Protein AF-A0A956TG14-F1 (afdb_monomer)

pLDDT: mean 71.61, std 15.37, range [24.66, 95.69]

Nearest PDB structures (foldseek):
  6jph-assembly1_A  TM=5.031E-01  e=7.610E+00  Defluviitalea phaphyphila
  6jpn-assembly1_A  TM=5.021E-01  e=7.610E+00  Defluviitalea phaphyphila
  3zh7-assembly1_A  TM=3.075E-01  e=4.366E+00  Haemophilus influenzae

Secondary structure (DSSP, 8-state):
-----HHHHHHHHHHHHHHHHHHHHHHHHHHHHHHHHHHHHHHHHHHHHHHHHHHHHHHHHHHTT-S-GGG-SEEEEEEPP-SSTT---EEEEEEEE-TT---TT-SSPPPTTEEEEEEEEEETTS--EEEEEEEE----S-SEEEEESS-EEE-SS-EE----GGG-S--SS----SPPEEEEE---STTSEEE-TT-EESB-TTS-B--EEEE-TT--GGGEEE-TT---SEEEEPPPPP-PPP---TT---S-PPPB-SPSSSTTB-TTSEEPSEEEEEEE--SSEEEE-TT-EEEEEEEEE-STT-EEEEPTT--S-EEEEEEEEEEE-TT-EE-TTS-GGGEEEE-

Radius of gyration: 28.54 Å; Cα contacts (8 Å, |Δi|>4): 699; chains: 1; bounding box: 82×55×89 Å

Foldseek 3Di:
DDPPPPVVVVVVVVVVVVVVVVVVVVCVVVVVVVVVVVVQLVQQVQQQVQQVVQQVVVVVCVLVVVDDQVCFQVWDWDQDDDPDPVCRQKIKIKGKHAAQGADPPGPGGHHHQKMKIWMWMGGPPYDIFIDIDIDRDDPPLAVQEAEDAQADAADDQAEGAQDDCVVDPDDLDDPHPPHFHEYEYAHLDQCSYEHELNYAGHDDPDDAGEYEYEYAPNRDPSNYDDDPNHHYDYYDYDPDDDDDPDDDGPDPPPPQFAEAEDADDDPQADPVREGDADEHEHYAFAQDEHEHEFQGEHEYQEEEQAHPNAAYEYDEQHPHAYEYEYNHYYHHHVRRYDDNNPDPRRYHYHD

Sequence (351 aa):
MRKPTRGIAIIVVLMVLALLALVAAGMATMGSDNLRVVYADQKSAISLYAADAGARATIVDVVKGTVTTTTVPYVTNQAMPTVDASSVEATYSVDVYGPGATPPNWTNALPTDTFYVLSTGRSKDGPDRHAGVVIKLSSSNYPNAVFAANRLIMAANCKTDTWDSSVGPYATSRVVGAGQAHVGVNSTNPASVVIDITSQLDPLSASVATGNVLVPPGAPPTAVIGTPLVSYSSLQYMPQPQPLPPVDMEGNNTAAAPAVNSAPPGPQFDASGYLLPGVYGDVTVNGWDLKLRQGQTYFFETLDVSAAGSTVSLEPSASTSTKVKIRNGINLAQDAVVNTSGNPGLLQVQV

Mean predicted aligned error: 18.23 Å

Structure (mmCIF, N/CA/C/O backbone):
data_AF-A0A956TG14-F1
#
_entry.id   AF-A0A956TG14-F1
#
loop_
_atom_site.group_PDB
_atom_site.id
_atom_site.type_symbol
_atom_site.label_atom_id
_atom_site.label_alt_id
_atom_site.label_comp_id
_atom_site.label_asym_id
_atom_site.label_entity_id
_atom_site.label_seq_id
_atom_site.pdbx_PDB_ins_code
_atom_site.Cartn_x
_atom_site.Cartn_y
_atom_site.Cartn_z
_atom_site.occupancy
_atom_site.B_iso_or_equiv
_atom_site.auth_seq_id
_atom_site.auth_comp_id
_atom_site.auth_asym_id
_atom_site.auth_atom_id
_atom_site.pdbx_PDB_model_num
ATOM 1 N N . MET A 1 1 ? 58.027 -31.874 -53.466 1.00 52.34 1 MET A N 1
ATOM 2 C CA . MET A 1 1 ? 57.058 -31.734 -52.354 1.00 52.34 1 MET A CA 1
ATOM 3 C C . MET A 1 1 ? 56.530 -30.303 -52.310 1.00 52.34 1 MET A C 1
ATOM 5 O O . MET A 1 1 ? 57.166 -29.436 -51.724 1.00 52.34 1 MET A O 1
ATOM 9 N N . ARG A 1 2 ? 55.405 -30.015 -52.976 1.00 50.97 2 ARG A N 1
ATOM 10 C CA . ARG A 1 2 ? 54.720 -28.721 -52.816 1.00 50.97 2 ARG A CA 1
ATOM 11 C C . ARG A 1 2 ? 54.018 -28.747 -51.457 1.00 50.97 2 ARG A C 1
ATOM 13 O O . ARG A 1 2 ? 53.234 -29.658 -51.240 1.00 50.97 2 ARG A O 1
ATOM 20 N N . LYS A 1 3 ? 54.321 -27.810 -50.551 1.00 63.69 3 LYS A N 1
ATOM 21 C CA . LYS A 1 3 ? 53.566 -27.586 -49.301 1.00 63.69 3 LYS A CA 1
ATOM 22 C C . LYS A 1 3 ? 52.411 -26.616 -49.606 1.00 63.69 3 LYS A C 1
ATOM 24 O O . LYS A 1 3 ? 52.675 -25.417 -49.655 1.00 63.69 3 LYS A O 1
ATOM 29 N N . PRO A 1 4 ? 51.158 -27.069 -49.811 1.00 55.97 4 PRO A N 1
ATOM 30 C CA . PRO A 1 4 ? 50.032 -26.208 -50.159 1.00 55.97 4 PRO A CA 1
ATOM 31 C C . PRO A 1 4 ? 49.128 -25.927 -48.942 1.00 55.97 4 PRO A C 1
ATOM 33 O O . PRO A 1 4 ? 47.942 -25.672 -49.090 1.00 55.97 4 PRO A O 1
ATOM 36 N N . THR A 1 5 ? 49.653 -25.981 -47.715 1.00 65.31 5 THR A N 1
ATOM 37 C CA . THR A 1 5 ? 48.837 -25.918 -46.486 1.00 65.31 5 THR A CA 1
ATOM 38 C C . THR A 1 5 ? 48.635 -24.512 -45.911 1.00 65.31 5 THR A C 1
ATOM 40 O O . THR A 1 5 ? 47.782 -24.331 -45.049 1.00 65.31 5 THR A O 1
ATOM 43 N N . ARG A 1 6 ? 49.363 -23.488 -46.384 1.00 70.88 6 ARG A N 1
ATOM 44 C CA . ARG A 1 6 ? 49.281 -22.128 -45.807 1.00 70.88 6 ARG A CA 1
ATOM 45 C C . ARG A 1 6 ? 48.035 -21.338 -46.227 1.00 70.88 6 ARG A C 1
ATOM 47 O O . ARG A 1 6 ? 47.510 -20.590 -45.415 1.00 70.88 6 ARG A O 1
ATOM 54 N N . GLY A 1 7 ? 47.539 -21.524 -47.454 1.00 77.50 7 GLY A N 1
ATOM 55 C CA . GLY A 1 7 ? 46.346 -20.811 -47.938 1.00 77.50 7 GLY A CA 1
ATOM 56 C C . GLY A 1 7 ? 45.061 -21.251 -47.232 1.00 77.50 7 GLY A C 1
ATOM 57 O O . GLY A 1 7 ? 44.255 -20.418 -46.833 1.00 77.50 7 GLY A O 1
ATOM 58 N N . ILE A 1 8 ? 44.919 -22.559 -46.994 1.00 82.88 8 ILE A N 1
ATOM 59 C CA . ILE A 1 8 ? 43.757 -23.133 -46.299 1.00 82.88 8 ILE A CA 1
ATOM 60 C C . ILE A 1 8 ? 43.705 -22.650 -44.843 1.00 82.88 8 ILE A C 1
ATOM 62 O O . ILE A 1 8 ? 42.639 -22.283 -44.362 1.00 82.88 8 ILE A O 1
ATOM 66 N N . ALA A 1 9 ? 44.852 -22.567 -44.160 1.00 82.62 9 ALA A N 1
ATOM 67 C CA . ALA A 1 9 ? 44.910 -22.097 -42.776 1.00 82.62 9 ALA A CA 1
ATOM 68 C C . ALA A 1 9 ? 44.413 -20.647 -42.616 1.00 82.62 9 ALA A C 1
ATOM 70 O O . ALA A 1 9 ? 43.678 -20.358 -41.677 1.00 82.62 9 ALA A O 1
ATOM 71 N N . ILE A 1 10 ? 44.757 -19.748 -43.546 1.00 88.00 10 ILE A N 1
ATOM 72 C CA . ILE A 1 10 ? 44.302 -18.347 -43.503 1.00 88.00 10 ILE A CA 1
ATOM 73 C C . ILE A 1 10 ? 42.785 -18.259 -43.703 1.00 88.00 10 ILE A C 1
ATOM 75 O O . ILE A 1 10 ? 42.116 -17.535 -42.971 1.00 88.00 10 ILE A O 1
ATOM 79 N N . ILE A 1 11 ? 42.232 -19.025 -44.649 1.00 88.06 11 ILE A N 1
ATOM 80 C CA . ILE A 1 11 ? 40.784 -19.053 -44.903 1.00 88.06 11 ILE A CA 1
ATOM 81 C C . ILE A 1 11 ? 40.033 -19.565 -43.670 1.00 88.06 11 ILE A C 1
ATOM 83 O O . ILE A 1 11 ? 39.045 -18.958 -43.265 1.00 88.06 11 ILE A O 1
ATOM 87 N N . VAL A 1 12 ? 40.524 -20.633 -43.033 1.00 90.94 12 VAL A N 1
ATOM 88 C CA . VAL A 1 12 ? 39.914 -21.180 -41.811 1.00 90.94 12 VAL A CA 1
ATOM 89 C C . VAL A 1 12 ? 39.954 -20.159 -40.672 1.00 90.94 12 VAL A C 1
ATOM 91 O O . VAL A 1 12 ? 38.940 -19.955 -40.013 1.00 90.94 12 VAL A O 1
ATOM 94 N N . VAL A 1 13 ? 41.076 -19.462 -40.467 1.00 93.75 13 VAL A N 1
ATOM 95 C CA . VAL A 1 13 ? 41.183 -18.424 -39.426 1.00 93.75 13 VAL A CA 1
ATOM 96 C C . VAL A 1 13 ? 40.221 -17.264 -39.689 1.00 93.75 13 VAL A C 1
ATOM 98 O O . VAL A 1 13 ? 39.532 -16.830 -38.769 1.00 93.75 13 VAL A O 1
ATOM 101 N N . LEU A 1 14 ? 40.120 -16.786 -40.931 1.00 94.56 14 LEU A N 1
ATOM 102 C CA . LEU A 1 14 ? 39.182 -15.716 -41.285 1.00 94.56 14 LEU A CA 1
ATOM 103 C C . LEU A 1 14 ? 37.723 -16.150 -41.119 1.00 94.56 14 LEU A C 1
ATOM 105 O O . LEU A 1 14 ? 36.907 -15.367 -40.641 1.00 94.56 14 LEU A O 1
ATOM 109 N N . MET A 1 15 ? 37.399 -17.400 -41.454 1.00 95.69 15 MET A N 1
ATOM 110 C CA . MET A 1 15 ? 36.057 -17.945 -41.263 1.00 95.69 15 MET A CA 1
ATOM 111 C C . MET A 1 15 ? 35.702 -18.057 -39.774 1.00 95.69 15 MET A C 1
ATOM 113 O O . MET A 1 15 ? 34.598 -17.685 -39.382 1.00 95.69 15 MET A O 1
ATOM 117 N N . VAL A 1 16 ? 36.644 -18.490 -38.930 1.00 95.50 16 VAL A N 1
ATOM 118 C CA . VAL A 1 16 ? 36.462 -18.526 -37.469 1.00 95.50 16 VAL A CA 1
ATOM 119 C C . VAL A 1 16 ? 36.301 -17.114 -36.897 1.00 95.50 16 VAL A C 1
ATOM 121 O O . VAL A 1 16 ? 35.420 -16.896 -36.070 1.00 95.50 16 VAL A O 1
ATOM 124 N N . LEU A 1 17 ? 37.087 -16.137 -37.360 1.00 94.44 17 LEU A N 1
ATOM 125 C CA . LEU A 1 17 ? 36.955 -14.738 -36.932 1.00 94.44 17 LEU A CA 1
ATOM 126 C C . LEU A 1 17 ? 35.610 -14.127 -37.345 1.00 94.44 17 LEU A C 1
ATOM 128 O O . LEU A 1 17 ? 34.984 -13.444 -36.538 1.00 94.44 17 LEU A O 1
ATOM 132 N N . ALA A 1 18 ? 35.138 -14.399 -38.563 1.00 95.06 18 ALA A N 1
ATOM 133 C CA . ALA A 1 18 ? 33.826 -13.947 -39.022 1.00 95.06 18 ALA A CA 1
ATOM 134 C C . ALA A 1 18 ? 32.689 -14.572 -38.196 1.00 95.06 18 ALA A C 1
ATOM 136 O O . ALA A 1 18 ? 31.748 -13.874 -37.818 1.00 95.06 18 ALA A O 1
ATOM 137 N N . LEU A 1 19 ? 32.799 -15.862 -37.859 1.00 94.88 19 LEU A N 1
ATOM 138 C CA . LEU A 1 19 ? 31.837 -16.544 -36.993 1.00 94.88 19 LEU A CA 1
ATOM 139 C C . LEU A 1 19 ? 31.830 -15.943 -35.578 1.00 94.88 19 LEU A C 1
ATOM 141 O O . LEU A 1 19 ? 30.763 -15.672 -35.035 1.00 94.88 19 LEU A O 1
ATOM 145 N N . LEU A 1 20 ? 33.005 -15.676 -34.999 1.00 93.69 20 LEU A N 1
ATOM 146 C CA . LEU A 1 20 ? 33.125 -15.027 -33.690 1.00 93.69 20 LEU A CA 1
ATOM 147 C C . LEU A 1 20 ? 32.527 -13.615 -33.692 1.00 93.69 20 LEU A C 1
ATOM 149 O O . LEU A 1 20 ? 31.822 -13.257 -32.751 1.00 93.69 20 LEU A O 1
ATOM 153 N N . ALA A 1 21 ? 32.755 -12.833 -34.750 1.00 93.12 21 ALA A N 1
ATOM 154 C CA . ALA A 1 21 ? 32.162 -11.506 -34.895 1.00 93.12 21 ALA A CA 1
ATOM 155 C C . ALA A 1 21 ? 30.627 -11.568 -34.981 1.00 93.12 21 ALA A C 1
ATOM 157 O O . ALA A 1 21 ? 29.947 -10.764 -34.344 1.00 93.12 21 ALA A O 1
ATOM 158 N N . LEU A 1 22 ? 30.078 -12.546 -35.710 1.00 93.25 22 LEU A N 1
ATOM 159 C CA . LEU A 1 22 ? 28.632 -12.758 -35.804 1.00 93.25 22 LEU A CA 1
ATOM 160 C C . LEU A 1 22 ? 28.024 -13.141 -34.446 1.00 93.25 22 LEU A C 1
ATOM 162 O O . LEU A 1 22 ? 26.995 -12.591 -34.061 1.00 93.25 22 LEU A O 1
ATOM 166 N N . VAL A 1 23 ? 28.674 -14.041 -33.700 1.00 92.00 23 VAL A N 1
ATOM 167 C CA . VAL A 1 23 ? 28.232 -14.432 -32.351 1.00 92.00 23 VAL A CA 1
ATOM 168 C C . VAL A 1 23 ? 28.291 -13.241 -31.392 1.00 92.00 23 VAL A C 1
ATOM 170 O O . VAL A 1 23 ? 27.326 -13.001 -30.671 1.00 92.00 23 VAL A O 1
ATOM 173 N N . ALA A 1 24 ? 29.364 -12.445 -31.422 1.00 89.62 24 ALA A N 1
ATOM 174 C CA . ALA A 1 24 ? 29.488 -11.247 -30.592 1.00 89.62 24 ALA A CA 1
ATOM 175 C C . ALA A 1 24 ? 28.403 -10.201 -30.911 1.00 89.62 24 ALA A C 1
ATOM 177 O O . ALA A 1 24 ? 27.812 -9.635 -29.992 1.00 89.62 24 ALA A O 1
ATOM 178 N N . ALA A 1 25 ? 28.089 -9.983 -32.193 1.00 88.75 25 ALA A N 1
ATOM 179 C CA . ALA A 1 25 ? 27.002 -9.095 -32.609 1.00 88.75 25 ALA A CA 1
ATOM 180 C C . ALA A 1 25 ? 25.621 -9.620 -32.169 1.00 88.75 25 ALA A C 1
ATOM 182 O O . ALA A 1 25 ? 24.789 -8.850 -31.683 1.00 88.75 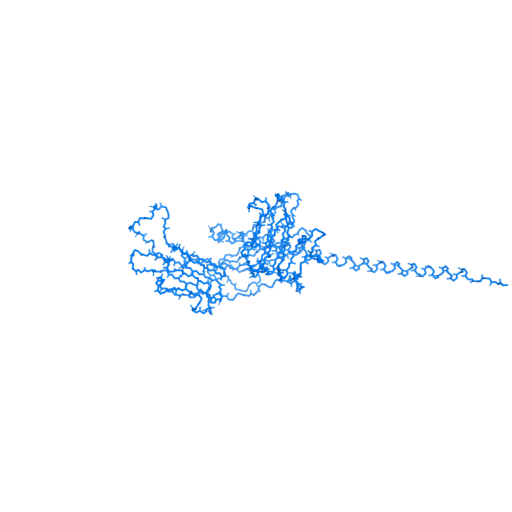25 ALA A O 1
ATOM 183 N N . GLY A 1 26 ? 25.391 -10.933 -32.272 1.00 85.50 26 GLY A N 1
ATOM 184 C CA . GLY A 1 26 ? 24.178 -11.582 -31.766 1.00 85.50 26 GLY A CA 1
ATOM 185 C C . GLY A 1 26 ? 24.018 -11.423 -30.251 1.00 85.50 26 GLY A C 1
ATOM 186 O O . GLY A 1 26 ? 22.957 -11.040 -29.773 1.00 85.50 26 GLY A O 1
ATOM 187 N N . MET A 1 27 ? 25.090 -11.620 -29.481 1.00 86.69 27 MET A N 1
ATOM 188 C CA . MET A 1 27 ? 25.060 -11.432 -28.026 1.00 86.69 27 MET A CA 1
ATOM 189 C C . MET A 1 27 ? 24.860 -9.966 -27.625 1.00 86.69 27 MET A C 1
ATOM 191 O O . MET A 1 27 ? 24.142 -9.694 -26.665 1.00 86.69 27 MET A O 1
ATOM 195 N N . ALA A 1 28 ? 25.453 -9.017 -28.356 1.00 83.31 28 ALA A N 1
ATOM 196 C CA . ALA A 1 28 ? 25.286 -7.591 -28.086 1.00 83.31 28 ALA A CA 1
ATOM 197 C C . ALA A 1 28 ? 23.840 -7.124 -28.316 1.00 83.31 28 ALA A C 1
ATOM 199 O O . ALA A 1 28 ? 23.294 -6.406 -27.483 1.00 83.31 28 ALA A O 1
ATOM 200 N N . THR A 1 29 ? 23.209 -7.574 -29.405 1.00 83.25 29 THR A N 1
ATOM 201 C CA . THR A 1 29 ? 21.811 -7.234 -29.734 1.00 83.25 29 THR A CA 1
ATOM 202 C C . THR A 1 29 ? 20.817 -7.860 -28.753 1.00 83.25 29 THR A C 1
ATOM 204 O O . THR A 1 29 ? 19.957 -7.162 -28.219 1.00 83.25 29 THR A O 1
ATOM 207 N N . MET A 1 30 ? 20.990 -9.140 -28.408 1.00 80.50 30 MET A N 1
ATOM 208 C CA . MET A 1 30 ? 20.166 -9.789 -27.377 1.00 80.50 30 MET A CA 1
ATOM 209 C C . MET A 1 30 ? 20.368 -9.153 -25.992 1.00 80.50 30 MET A C 1
ATOM 211 O O . MET A 1 30 ? 19.420 -9.017 -25.220 1.00 80.50 30 MET A O 1
ATOM 215 N N . GLY A 1 31 ? 21.596 -8.729 -25.674 1.00 82.88 31 GLY A N 1
ATOM 216 C CA . GLY A 1 31 ? 21.904 -8.012 -24.438 1.00 82.88 31 GLY A CA 1
ATOM 217 C C . GLY A 1 31 ? 21.229 -6.640 -24.362 1.00 82.88 31 GLY A C 1
ATOM 218 O O . GLY A 1 31 ? 20.673 -6.297 -23.317 1.00 82.88 31 GLY A O 1
ATOM 219 N N . SER A 1 32 ? 21.224 -5.869 -25.455 1.00 82.44 32 SER A N 1
ATOM 220 C CA . SER A 1 32 ? 20.586 -4.548 -25.477 1.00 82.44 32 SER A CA 1
ATOM 221 C C . SER A 1 32 ? 19.068 -4.614 -25.337 1.00 82.44 32 SER A C 1
ATOM 223 O O . SER A 1 32 ? 18.493 -3.780 -24.637 1.00 82.44 32 SER A O 1
ATOM 225 N N . ASP A 1 33 ? 18.423 -5.612 -25.945 1.00 81.06 33 ASP A N 1
ATOM 226 C CA . ASP A 1 33 ? 16.968 -5.768 -25.861 1.00 81.06 33 ASP A CA 1
ATOM 227 C C . ASP A 1 33 ? 16.528 -6.150 -24.444 1.00 81.06 33 ASP A C 1
ATOM 229 O O . ASP A 1 33 ? 15.620 -5.528 -23.890 1.00 81.06 33 ASP A O 1
ATOM 233 N N . ASN A 1 34 ? 17.236 -7.084 -23.802 1.00 77.94 34 ASN A N 1
ATOM 234 C CA . ASN A 1 34 ? 16.966 -7.462 -22.414 1.00 77.94 34 ASN A CA 1
ATOM 235 C C . ASN A 1 34 ? 17.160 -6.285 -21.447 1.00 77.94 34 ASN A C 1
ATOM 237 O O . ASN A 1 34 ? 16.319 -6.056 -20.579 1.00 77.94 34 ASN A O 1
ATOM 241 N N . LEU A 1 35 ? 18.232 -5.500 -21.611 1.00 81.56 35 LEU A N 1
ATOM 242 C CA . LEU A 1 35 ? 18.460 -4.306 -20.790 1.00 81.56 35 LEU A CA 1
ATOM 243 C C . LEU A 1 35 ? 17.360 -3.260 -20.985 1.00 81.56 35 LEU A C 1
ATOM 245 O O . LEU A 1 35 ? 16.933 -2.636 -20.015 1.00 81.56 35 LEU A O 1
ATOM 249 N N . ARG A 1 36 ? 16.869 -3.088 -22.217 1.00 80.50 36 ARG A N 1
ATOM 250 C CA . ARG A 1 36 ? 15.774 -2.161 -22.514 1.00 80.50 36 ARG A CA 1
ATOM 251 C C . ARG A 1 36 ? 14.467 -2.590 -21.850 1.00 80.50 36 ARG A C 1
ATOM 253 O O . ARG A 1 36 ? 13.772 -1.730 -21.316 1.00 80.50 36 ARG A O 1
ATOM 260 N N . VAL A 1 37 ? 14.147 -3.884 -21.862 1.00 78.12 37 VAL A N 1
ATOM 261 C CA . VAL A 1 37 ? 12.949 -4.423 -21.194 1.00 78.12 37 VAL A CA 1
ATOM 262 C C . VAL A 1 37 ? 13.043 -4.230 -19.681 1.00 78.12 37 VAL A C 1
ATOM 264 O O . VAL A 1 37 ? 12.137 -3.651 -19.091 1.00 78.12 37 VAL A O 1
ATOM 267 N N . VAL A 1 38 ? 14.165 -4.607 -19.059 1.00 77.69 38 VAL A N 1
ATOM 268 C CA . VAL A 1 38 ? 14.363 -4.436 -17.607 1.00 77.69 38 VAL A CA 1
ATOM 269 C C . VAL A 1 38 ? 14.298 -2.961 -17.203 1.00 77.69 38 VAL A C 1
ATOM 271 O O . VAL A 1 38 ? 13.679 -2.615 -16.197 1.00 77.69 38 VAL A O 1
ATOM 274 N N . TYR A 1 39 ? 14.893 -2.072 -18.002 1.00 83.69 39 TYR A N 1
ATOM 275 C CA . TYR A 1 39 ? 14.821 -0.632 -17.763 1.00 83.69 39 TYR A CA 1
ATOM 276 C C . TYR A 1 39 ? 13.386 -0.099 -17.881 1.00 83.69 39 TYR A C 1
ATOM 278 O O . TYR A 1 39 ? 12.945 0.673 -17.029 1.00 83.69 39 TYR A O 1
ATOM 286 N N . ALA A 1 40 ? 12.638 -0.529 -18.901 1.00 80.38 40 ALA A N 1
ATOM 287 C CA . ALA A 1 40 ? 11.239 -0.149 -19.077 1.00 80.38 40 ALA A CA 1
ATOM 288 C C . ALA A 1 40 ? 10.364 -0.633 -17.910 1.00 80.38 40 ALA A C 1
ATOM 290 O O . ALA A 1 40 ? 9.539 0.135 -17.412 1.00 80.38 40 ALA A O 1
ATOM 291 N N . ASP A 1 41 ? 10.590 -1.853 -17.420 1.00 78.44 41 ASP A N 1
ATOM 292 C CA . ASP A 1 41 ? 9.889 -2.416 -16.263 1.00 78.44 41 ASP A CA 1
ATOM 293 C C . ASP A 1 41 ? 10.194 -1.637 -14.980 1.00 78.44 41 ASP A C 1
ATOM 295 O O . ASP A 1 41 ? 9.279 -1.264 -14.239 1.00 78.44 41 ASP A O 1
ATOM 299 N N . GLN A 1 42 ? 11.467 -1.309 -14.743 1.00 81.75 42 GLN A N 1
ATOM 300 C CA . GLN A 1 42 ? 11.874 -0.494 -13.600 1.00 81.75 42 GLN A CA 1
ATOM 301 C C . GLN A 1 42 ? 11.212 0.891 -13.642 1.00 81.75 42 GLN A C 1
ATOM 303 O O . GLN A 1 42 ? 10.655 1.351 -12.642 1.00 81.75 42 GLN A O 1
ATOM 308 N N . LYS A 1 43 ? 11.233 1.556 -14.801 1.00 84.50 43 LYS A N 1
ATOM 309 C CA . LYS A 1 43 ? 10.620 2.880 -14.975 1.00 84.50 43 LYS A CA 1
ATOM 310 C C . LYS A 1 43 ? 9.099 2.837 -14.876 1.00 84.50 43 LYS A C 1
ATOM 312 O O . LYS A 1 43 ? 8.502 3.721 -14.267 1.00 84.50 43 LYS A O 1
ATOM 317 N N . SER A 1 44 ? 8.481 1.771 -15.368 1.00 82.00 44 SER A N 1
ATOM 318 C CA . SER A 1 44 ? 7.062 1.487 -15.178 1.00 82.00 44 SER A CA 1
ATOM 319 C C . SER A 1 44 ? 6.692 1.365 -13.693 1.00 82.00 44 SER A C 1
ATOM 321 O O . SER A 1 44 ? 5.722 1.983 -13.255 1.00 82.00 44 SER A O 1
ATOM 323 N N . ALA A 1 45 ? 7.465 0.620 -12.897 1.00 77.12 45 ALA A N 1
ATOM 324 C CA . ALA A 1 45 ? 7.211 0.477 -11.461 1.00 77.12 45 ALA A CA 1
ATOM 325 C C . ALA A 1 45 ? 7.326 1.818 -10.714 1.00 77.12 45 ALA A C 1
ATOM 327 O O . ALA A 1 45 ? 6.512 2.118 -9.840 1.00 77.12 45 ALA A O 1
ATOM 328 N N . ILE A 1 46 ? 8.296 2.653 -11.098 1.00 80.69 46 ILE A N 1
ATOM 329 C CA . ILE A 1 46 ? 8.467 4.005 -10.550 1.00 80.69 46 ILE A CA 1
ATOM 330 C C . ILE A 1 46 ? 7.270 4.899 -10.906 1.00 80.69 46 ILE A C 1
ATOM 332 O O . ILE A 1 46 ? 6.736 5.577 -10.027 1.00 80.69 46 ILE A O 1
ATOM 336 N N . SER A 1 47 ? 6.813 4.876 -12.163 1.00 85.06 47 SER A N 1
ATOM 337 C CA . SER A 1 47 ? 5.610 5.601 -12.589 1.00 85.06 47 SER A CA 1
ATOM 338 C C . SER A 1 47 ? 4.381 5.161 -11.785 1.00 85.06 47 SER A C 1
ATOM 340 O O . SER A 1 47 ? 3.631 6.003 -11.300 1.00 85.06 47 SER A O 1
ATOM 342 N N . LEU A 1 48 ? 4.186 3.853 -11.575 1.00 85.50 48 LEU A N 1
ATOM 343 C CA . LEU A 1 48 ? 3.059 3.342 -10.787 1.00 85.50 48 LEU A CA 1
ATOM 344 C C . LEU A 1 48 ? 3.135 3.793 -9.322 1.00 85.50 48 LEU A C 1
ATOM 346 O O . LEU A 1 48 ? 2.126 4.185 -8.739 1.00 85.50 48 LEU A O 1
ATOM 350 N N . TYR A 1 49 ? 4.331 3.783 -8.736 1.00 84.31 49 TYR A N 1
ATOM 351 C CA . TYR A 1 49 ? 4.538 4.275 -7.378 1.00 84.31 49 TYR A CA 1
ATOM 352 C C . TYR A 1 49 ? 4.195 5.767 -7.239 1.00 84.31 49 TYR A C 1
ATOM 354 O O . TYR A 1 49 ? 3.557 6.163 -6.263 1.00 84.31 49 TYR A O 1
ATOM 362 N N . ALA A 1 50 ? 4.569 6.588 -8.224 1.00 83.88 50 ALA A N 1
ATOM 363 C CA . ALA A 1 50 ? 4.194 7.999 -8.253 1.00 83.88 50 ALA A CA 1
ATOM 364 C C . ALA A 1 50 ? 2.672 8.182 -8.381 1.00 83.88 50 ALA A C 1
ATOM 366 O O . ALA A 1 50 ? 2.099 9.019 -7.682 1.00 83.88 50 ALA A O 1
ATOM 367 N N . ALA A 1 51 ? 2.009 7.360 -9.203 1.00 84.62 51 ALA A N 1
ATOM 368 C CA . ALA A 1 51 ? 0.554 7.364 -9.330 1.00 84.62 51 ALA A CA 1
ATOM 369 C C . ALA A 1 51 ? -0.131 7.047 -7.984 1.00 84.62 51 ALA A C 1
ATOM 371 O O . ALA A 1 51 ? -0.985 7.814 -7.538 1.00 84.62 51 ALA A O 1
ATOM 372 N N . ASP A 1 52 ? 0.287 5.984 -7.286 1.00 84.81 52 ASP A N 1
ATOM 373 C CA . ASP A 1 52 ? -0.249 5.623 -5.960 1.00 84.81 52 ASP A CA 1
ATOM 374 C C . ASP A 1 52 ? -0.035 6.745 -4.928 1.00 84.81 52 ASP A C 1
ATOM 376 O O . ASP A 1 52 ? -0.951 7.110 -4.189 1.00 84.81 52 ASP A O 1
ATOM 380 N N . ALA A 1 53 ? 1.152 7.358 -4.911 1.00 78.31 53 ALA A N 1
ATOM 381 C CA . ALA A 1 53 ? 1.448 8.469 -4.010 1.00 78.31 53 ALA A CA 1
ATOM 382 C C . ALA A 1 53 ? 0.524 9.677 -4.245 1.00 78.31 53 ALA A C 1
ATOM 384 O O . ALA A 1 53 ? 0.008 10.243 -3.277 1.00 78.31 53 ALA A O 1
ATOM 385 N N . GLY A 1 54 ? 0.275 10.034 -5.510 1.00 83.44 54 GLY A N 1
ATOM 386 C CA . GLY A 1 54 ? -0.659 11.100 -5.869 1.00 83.44 54 GLY A CA 1
ATOM 387 C C . GLY A 1 54 ? -2.089 10.800 -5.430 1.00 83.44 54 GLY A C 1
ATOM 388 O O . GLY A 1 54 ? -2.723 11.635 -4.786 1.00 83.44 54 GLY A O 1
ATOM 389 N N . ALA A 1 55 ? -2.567 9.574 -5.668 1.00 85.38 55 ALA A N 1
ATOM 390 C CA . ALA A 1 55 ? -3.896 9.156 -5.230 1.00 85.38 55 ALA A CA 1
ATOM 391 C C . ALA A 1 55 ? -4.041 9.258 -3.701 1.00 85.38 55 ALA A C 1
ATOM 393 O O . ALA A 1 55 ? -5.009 9.837 -3.211 1.00 85.38 55 ALA A O 1
ATOM 394 N N . ARG A 1 56 ? -3.054 8.771 -2.936 1.00 81.88 56 ARG A N 1
ATOM 395 C CA . ARG A 1 56 ? -3.042 8.847 -1.462 1.00 81.88 56 ARG A CA 1
ATOM 396 C C . ARG A 1 56 ? -3.057 10.277 -0.937 1.00 81.88 56 ARG A C 1
ATOM 398 O O . ARG A 1 56 ? -3.808 10.563 -0.006 1.00 81.88 56 ARG A O 1
ATOM 405 N N . ALA A 1 57 ? -2.243 11.159 -1.513 1.00 79.75 57 ALA A N 1
ATOM 406 C CA . ALA A 1 57 ? -2.208 12.564 -1.118 1.00 79.75 57 ALA A CA 1
ATOM 407 C C . ALA A 1 57 ? -3.575 13.226 -1.345 1.00 79.75 57 ALA A C 1
ATOM 409 O O . ALA A 1 57 ? -4.142 13.820 -0.429 1.00 79.75 57 ALA A O 1
ATOM 410 N N . THR A 1 58 ? -4.162 13.024 -2.525 1.00 86.25 58 THR A N 1
ATOM 411 C CA . THR A 1 58 ? -5.449 13.627 -2.876 1.00 86.25 58 THR A CA 1
ATOM 412 C C . THR A 1 58 ? -6.625 13.034 -2.104 1.00 86.25 58 THR A C 1
ATOM 414 O O . THR A 1 58 ? -7.551 13.770 -1.780 1.00 86.25 58 THR A O 1
ATOM 417 N N . ILE A 1 59 ? -6.592 11.751 -1.723 1.00 84.12 59 ILE A N 1
ATOM 418 C CA . ILE A 1 59 ? -7.595 11.172 -0.810 1.00 84.12 59 ILE A CA 1
ATOM 419 C C . ILE A 1 59 ? -7.662 11.983 0.490 1.00 84.12 59 ILE A C 1
ATOM 421 O O . ILE A 1 59 ? -8.754 12.310 0.952 1.00 84.12 59 ILE A O 1
ATOM 425 N N . VAL A 1 60 ? -6.513 12.348 1.066 1.00 79.25 60 VAL A N 1
ATOM 426 C CA . VAL A 1 60 ? -6.464 13.151 2.297 1.00 79.25 60 VAL A CA 1
ATOM 427 C C . VAL A 1 60 ? -7.083 14.533 2.076 1.00 79.25 60 VAL A C 1
ATOM 429 O O . VAL A 1 60 ? -7.835 14.999 2.932 1.00 79.25 60 VAL A O 1
ATOM 432 N N . ASP A 1 61 ? -6.821 15.169 0.937 1.00 81.25 61 ASP A N 1
ATOM 433 C CA . ASP A 1 61 ? -7.366 16.495 0.616 1.00 81.25 61 ASP A CA 1
ATOM 434 C C . ASP A 1 61 ? -8.879 16.463 0.348 1.00 81.25 61 ASP A C 1
ATOM 436 O O . ASP A 1 61 ? -9.601 17.372 0.769 1.00 81.25 61 ASP A O 1
ATOM 440 N N . VAL A 1 62 ? -9.378 15.399 -0.291 1.00 84.12 62 VAL A N 1
ATOM 441 C CA . VAL A 1 62 ? -10.816 15.144 -0.474 1.00 84.12 62 VAL A CA 1
ATOM 442 C C . VAL A 1 62 ? -11.492 14.926 0.883 1.00 84.12 62 VAL A C 1
ATOM 444 O O . VAL A 1 62 ? -12.508 15.555 1.166 1.00 84.12 62 VAL A O 1
ATOM 447 N N . VAL A 1 63 ? -10.904 14.110 1.766 1.00 78.50 63 VAL A N 1
ATOM 448 C CA . VAL A 1 63 ? -11.442 13.844 3.115 1.00 78.50 63 VAL A CA 1
ATOM 449 C C . VAL A 1 63 ? -11.437 15.097 3.994 1.00 78.50 63 VAL A C 1
ATOM 451 O O . VAL A 1 63 ? -12.383 15.325 4.743 1.00 78.50 63 VAL A O 1
ATOM 454 N N . LYS A 1 64 ? -10.409 15.946 3.889 1.00 78.56 64 LYS A N 1
ATOM 455 C CA . LYS A 1 64 ? -10.345 17.238 4.595 1.00 78.56 64 LYS A CA 1
ATOM 456 C C . LYS A 1 64 ? -11.312 18.288 4.034 1.00 78.56 64 LYS A C 1
ATOM 458 O O . LYS A 1 64 ? -11.369 19.390 4.574 1.00 78.56 64 LYS A O 1
ATOM 463 N N . GLY A 1 65 ? -12.017 17.998 2.939 1.00 79.81 65 GLY A N 1
ATOM 464 C CA . GLY A 1 65 ? -12.871 18.963 2.244 1.00 79.81 65 GLY A CA 1
ATOM 465 C C . GLY A 1 65 ? -12.092 20.096 1.568 1.00 79.81 65 GLY A C 1
ATOM 466 O O . GLY A 1 65 ? -12.665 21.135 1.257 1.00 79.81 65 GLY A O 1
ATOM 467 N N . THR A 1 66 ? -10.783 19.920 1.353 1.00 78.44 66 THR A N 1
ATOM 468 C CA . THR A 1 66 ? -9.940 20.901 0.647 1.00 78.44 66 THR A CA 1
ATOM 469 C C . THR A 1 66 ? -10.224 20.877 -0.856 1.00 78.44 66 THR A C 1
ATOM 471 O O . THR A 1 66 ? -10.166 21.911 -1.521 1.00 78.44 66 THR A O 1
ATOM 474 N N . VAL A 1 67 ? -10.595 19.709 -1.388 1.00 75.44 67 VAL A N 1
ATOM 475 C CA . VAL A 1 67 ? -11.107 19.565 -2.755 1.00 75.44 67 VAL A CA 1
ATOM 476 C C . VAL A 1 67 ? -12.626 19.725 -2.731 1.00 75.44 67 VAL A C 1
ATOM 478 O O . VAL A 1 67 ? -13.341 18.879 -2.199 1.00 75.44 67 VAL A O 1
ATOM 481 N N . THR A 1 68 ? -13.126 20.817 -3.308 1.00 71.62 68 THR A N 1
ATOM 482 C CA . THR A 1 68 ? -14.571 21.068 -3.443 1.00 71.62 68 THR A CA 1
ATOM 483 C C . THR A 1 68 ? -15.071 20.664 -4.828 1.00 71.62 68 THR A C 1
ATOM 485 O O . THR A 1 68 ? -14.296 20.595 -5.782 1.00 71.62 68 THR A O 1
ATOM 488 N N . THR A 1 69 ? -16.377 20.434 -4.974 1.00 63.31 69 THR A N 1
ATOM 489 C CA . THR A 1 69 ? -17.004 20.091 -6.266 1.00 63.31 69 THR A CA 1
ATOM 490 C C . THR A 1 69 ? -16.816 21.171 -7.334 1.00 63.31 69 THR A C 1
ATOM 492 O O . THR A 1 69 ? -16.763 20.864 -8.520 1.00 63.31 69 THR A O 1
ATOM 495 N N . THR A 1 70 ? -16.642 22.425 -6.921 1.00 61.25 70 THR A N 1
ATOM 496 C CA . THR A 1 70 ? -16.314 23.566 -7.787 1.00 61.25 70 THR A CA 1
ATOM 497 C C . THR A 1 70 ? -14.891 23.549 -8.342 1.00 61.25 70 THR A C 1
ATOM 499 O O . THR A 1 70 ? -14.616 24.259 -9.303 1.00 61.25 70 THR A O 1
ATOM 502 N N . THR A 1 71 ? -13.985 22.757 -7.766 1.00 60.16 71 THR A N 1
ATOM 503 C CA . THR A 1 71 ? -12.571 22.697 -8.171 1.00 60.16 71 THR A CA 1
ATOM 504 C C . THR A 1 71 ? -12.293 21.561 -9.165 1.00 60.16 71 THR A C 1
ATOM 506 O O . THR A 1 71 ? -11.138 21.230 -9.390 1.00 60.16 71 THR A O 1
ATOM 509 N N . VAL A 1 72 ? -13.327 20.938 -9.742 1.00 59.56 72 VAL A N 1
ATOM 510 C CA . VAL A 1 72 ? -13.216 19.781 -10.647 1.00 59.56 72 VAL A CA 1
ATOM 511 C C . VAL A 1 72 ? -13.108 20.237 -12.115 1.00 59.56 72 VAL A C 1
ATOM 513 O O . VAL A 1 72 ? -13.985 20.974 -12.568 1.00 59.56 72 VAL A O 1
ATOM 516 N N . PRO A 1 73 ? -12.100 19.776 -12.887 1.00 61.09 73 PRO A N 1
ATOM 517 C CA . PRO A 1 73 ? -11.051 18.831 -12.496 1.00 61.09 73 PRO A CA 1
ATOM 518 C C . PRO A 1 73 ? -9.970 19.491 -11.626 1.00 61.09 73 PRO A C 1
ATOM 520 O O . PRO A 1 73 ? -9.382 20.508 -11.996 1.00 61.09 73 PRO A O 1
ATOM 523 N N . TYR A 1 74 ? -9.704 18.887 -10.465 1.00 65.88 74 TYR A N 1
ATOM 524 C CA . TYR A 1 74 ? -8.611 19.304 -9.589 1.00 65.88 74 TYR A CA 1
ATOM 525 C C . TYR A 1 74 ? -7.344 18.657 -10.118 1.00 65.88 74 TYR A C 1
ATOM 527 O O . TYR A 1 74 ? -7.226 17.443 -9.988 1.00 65.88 74 TYR A O 1
ATOM 535 N N . VAL A 1 75 ? -6.458 19.458 -10.721 1.00 70.19 75 VAL A N 1
ATOM 536 C CA . VAL A 1 75 ? -5.200 18.991 -11.313 1.00 70.19 75 VAL A CA 1
ATOM 537 C C . VAL A 1 75 ? -4.012 19.452 -10.485 1.00 70.19 75 VAL A C 1
ATOM 539 O O . VAL A 1 75 ? -3.648 20.629 -10.506 1.00 70.19 75 VAL A O 1
ATOM 542 N N . THR A 1 76 ? -3.370 18.525 -9.778 1.00 72.06 76 THR A N 1
ATOM 543 C CA . THR A 1 76 ? -2.098 18.777 -9.088 1.00 72.06 76 THR A CA 1
ATOM 544 C C . THR A 1 76 ? -0.966 18.026 -9.758 1.00 72.06 76 THR A C 1
ATOM 546 O O . THR A 1 76 ? -0.904 16.804 -9.705 1.00 72.06 76 THR A O 1
ATOM 549 N N . ASN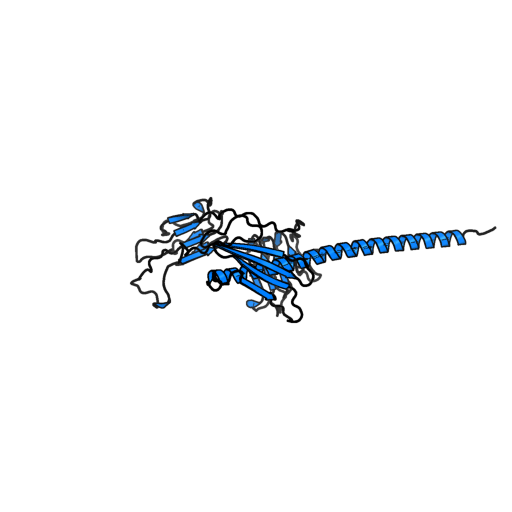 A 1 77 ? -0.033 18.779 -10.342 1.00 73.81 77 ASN A N 1
ATOM 550 C CA . ASN A 1 77 ? 1.255 18.251 -10.774 1.00 73.81 77 ASN A CA 1
ATOM 551 C C . ASN A 1 77 ? 2.266 18.441 -9.647 1.00 73.81 77 ASN A C 1
ATOM 553 O O . ASN A 1 77 ? 2.682 19.571 -9.382 1.00 73.81 77 ASN A O 1
ATOM 557 N N . GLN A 1 78 ? 2.672 17.357 -8.994 1.00 78.56 78 GLN A N 1
ATOM 558 C CA . GLN A 1 78 ? 3.744 17.403 -8.003 1.00 78.56 78 GLN A CA 1
ATOM 559 C C . GLN A 1 78 ? 4.888 16.470 -8.384 1.00 78.56 78 GLN A C 1
ATOM 561 O O . GLN A 1 78 ? 4.700 15.351 -8.866 1.00 78.56 78 GLN A O 1
ATOM 566 N N . ALA A 1 79 ? 6.104 16.956 -8.150 1.00 77.19 79 ALA A N 1
ATOM 567 C CA . ALA A 1 79 ? 7.297 16.133 -8.181 1.00 77.19 79 ALA A CA 1
ATOM 568 C C . ALA A 1 79 ? 7.374 15.314 -6.894 1.00 77.19 79 ALA A C 1
ATOM 570 O O . ALA A 1 79 ? 7.117 15.839 -5.806 1.00 77.19 79 ALA A O 1
ATOM 571 N N . MET A 1 80 ? 7.751 14.038 -7.000 1.00 72.62 80 MET A N 1
ATOM 572 C CA . MET A 1 80 ? 8.091 13.295 -5.793 1.00 72.62 80 MET A CA 1
ATOM 573 C C . MET A 1 80 ? 9.336 13.922 -5.149 1.00 72.62 80 MET A C 1
ATOM 575 O O . MET A 1 80 ? 10.262 14.304 -5.867 1.00 72.62 80 MET A O 1
ATOM 579 N N . PRO A 1 81 ? 9.383 14.035 -3.811 1.00 62.31 81 PRO A N 1
ATOM 580 C CA . PRO A 1 81 ? 10.551 14.570 -3.130 1.00 62.31 81 PRO A CA 1
ATOM 581 C C . PRO A 1 81 ? 11.766 13.670 -3.388 1.00 62.31 81 PRO A C 1
ATOM 583 O O . PRO A 1 81 ? 11.782 12.501 -2.997 1.00 62.31 81 PRO A O 1
ATOM 586 N N . THR A 1 82 ? 12.780 14.225 -4.049 1.00 62.56 82 THR A N 1
ATOM 587 C CA . THR A 1 82 ? 14.089 13.603 -4.280 1.00 62.56 82 THR A CA 1
ATOM 588 C C . THR A 1 82 ? 15.151 14.281 -3.419 1.00 62.56 82 THR A C 1
ATOM 590 O O . THR A 1 82 ? 15.013 15.440 -3.031 1.00 62.56 82 THR A O 1
ATOM 593 N N . VAL A 1 83 ? 16.223 13.551 -3.095 1.00 51.38 83 VAL A N 1
ATOM 594 C CA . VAL A 1 83 ? 17.336 14.068 -2.270 1.00 51.38 83 VAL A CA 1
ATOM 595 C C . VAL A 1 83 ? 18.123 15.162 -3.012 1.00 51.38 83 VAL A C 1
ATOM 597 O O . VAL A 1 83 ? 18.765 16.000 -2.388 1.00 51.38 83 VAL A O 1
ATOM 600 N N . ASP A 1 84 ? 18.013 15.198 -4.342 1.00 59.38 84 ASP A N 1
ATOM 601 C CA . ASP A 1 84 ? 18.566 16.235 -5.206 1.00 59.38 84 ASP A CA 1
ATOM 602 C C . ASP A 1 84 ? 17.463 16.769 -6.139 1.00 59.38 84 ASP A C 1
ATOM 604 O O . ASP A 1 84 ? 16.877 16.019 -6.929 1.00 59.38 84 ASP A O 1
ATOM 608 N N . ALA A 1 85 ? 17.170 18.068 -6.036 1.00 53.56 85 ALA A N 1
ATOM 609 C CA . ALA A 1 85 ? 16.129 18.759 -6.801 1.00 53.56 85 ALA A CA 1
ATOM 610 C C . ALA A 1 85 ? 16.381 18.752 -8.321 1.00 53.56 85 ALA A C 1
ATOM 612 O O . ALA A 1 85 ? 15.448 18.945 -9.100 1.00 53.56 85 ALA A O 1
ATOM 613 N N . SER A 1 86 ? 17.618 18.496 -8.759 1.00 62.44 86 SER A N 1
ATOM 614 C CA . SER A 1 86 ? 17.963 18.347 -10.178 1.00 62.44 86 SER A CA 1
ATOM 615 C C . SER A 1 86 ? 17.629 16.958 -10.751 1.00 62.44 86 SER A C 1
ATOM 617 O O . SER A 1 86 ? 17.676 16.756 -11.965 1.00 62.44 86 SER A O 1
ATOM 619 N N . SER A 1 87 ? 17.243 16.008 -9.891 1.00 63.72 87 SER A N 1
ATOM 620 C CA . SER A 1 87 ? 17.074 14.586 -10.214 1.00 63.72 87 SER A CA 1
ATOM 621 C C . SER A 1 87 ? 15.642 14.075 -10.033 1.00 63.72 87 SER A C 1
ATOM 623 O O . SER A 1 87 ? 15.448 12.94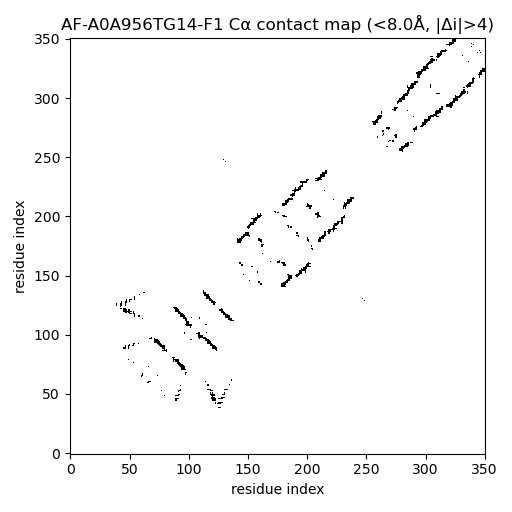1 -9.609 1.00 63.72 87 SER A O 1
ATOM 625 N N . VAL A 1 88 ? 14.623 14.888 -10.339 1.00 70.69 88 VAL A N 1
ATOM 626 C CA . VAL A 1 88 ? 13.223 14.434 -10.250 1.00 70.69 88 VAL A CA 1
ATOM 627 C C . VAL A 1 88 ? 13.033 13.200 -11.135 1.00 70.69 88 VAL A C 1
ATOM 629 O O . VAL A 1 88 ? 12.974 13.290 -12.362 1.00 70.69 88 VAL A O 1
ATOM 632 N N . GLU A 1 89 ? 12.982 12.033 -10.497 1.00 81.81 89 GLU A N 1
ATOM 633 C CA . GLU A 1 89 ? 12.897 10.752 -11.191 1.00 81.81 89 GLU A CA 1
ATOM 634 C C . GLU A 1 89 ? 11.455 10.441 -11.598 1.00 81.81 89 GLU A C 1
ATOM 636 O O . GLU A 1 89 ? 11.233 9.782 -12.619 1.00 81.81 89 GLU A O 1
ATOM 641 N N . ALA A 1 90 ? 10.490 10.965 -10.833 1.00 86.12 90 ALA A N 1
ATOM 642 C CA . ALA A 1 90 ? 9.071 10.801 -11.086 1.00 86.12 90 ALA A CA 1
ATOM 643 C C . ALA A 1 90 ? 8.229 12.010 -10.661 1.00 86.12 90 ALA A C 1
ATOM 645 O O . ALA A 1 90 ? 8.495 12.675 -9.654 1.00 86.12 90 ALA A O 1
ATOM 646 N N . THR A 1 91 ? 7.166 12.249 -11.416 1.00 90.44 91 THR A N 1
ATOM 647 C CA . THR A 1 91 ? 6.102 13.206 -11.122 1.00 90.44 91 THR A CA 1
ATOM 648 C C . THR A 1 91 ? 4.763 12.486 -11.134 1.00 90.44 91 THR A C 1
ATOM 650 O O . THR A 1 91 ? 4.632 11.390 -11.683 1.00 90.44 91 THR A O 1
ATOM 653 N N . TYR A 1 92 ? 3.755 13.088 -10.520 1.00 89.94 92 TYR A N 1
ATOM 654 C CA . TYR A 1 92 ? 2.381 12.639 -10.670 1.00 89.94 92 TYR A CA 1
ATOM 655 C C . TYR A 1 92 ? 1.463 13.819 -10.971 1.00 89.94 92 TYR A C 1
ATOM 657 O O . TYR A 1 92 ? 1.751 14.957 -10.595 1.00 89.94 92 TYR A O 1
ATOM 665 N N . SER A 1 93 ? 0.372 13.519 -11.664 1.00 90.69 93 SER A N 1
ATOM 666 C CA . SER A 1 93 ? -0.748 14.403 -11.959 1.00 90.69 93 SER A CA 1
ATOM 667 C C . SER A 1 93 ? -2.013 13.736 -11.454 1.00 90.69 93 SER A C 1
ATOM 669 O O . SER A 1 93 ? -2.197 12.555 -11.725 1.00 90.69 93 SER A O 1
ATOM 671 N N . VAL A 1 94 ? -2.870 14.429 -10.719 1.00 89.69 94 VAL A N 1
ATOM 672 C CA . VAL A 1 94 ? -4.125 13.839 -10.232 1.00 89.69 94 VAL A CA 1
ATOM 673 C C . VAL A 1 94 ? -5.294 14.560 -10.859 1.00 89.69 94 VAL A C 1
ATOM 675 O O . VAL A 1 94 ? -5.274 15.774 -10.859 1.00 89.69 94 VAL A O 1
ATOM 678 N N . ASP A 1 95 ? -6.298 13.831 -11.334 1.00 90.62 95 ASP A N 1
ATOM 679 C CA . ASP A 1 95 ? -7.603 14.341 -11.738 1.00 90.62 95 ASP A CA 1
ATOM 680 C C . ASP A 1 95 ? -8.655 13.870 -10.729 1.00 90.62 95 ASP A C 1
ATOM 682 O O . ASP A 1 95 ? -8.828 12.669 -10.502 1.00 90.62 95 ASP A O 1
ATOM 686 N N . VAL A 1 96 ? -9.384 14.804 -10.117 1.00 90.81 96 VAL A N 1
ATOM 687 C CA . VAL A 1 96 ? -10.507 14.474 -9.224 1.00 90.81 96 VAL A CA 1
ATOM 688 C C . VAL A 1 96 ? -11.828 14.769 -9.907 1.00 90.81 96 VAL A C 1
ATOM 690 O O . VAL A 1 96 ? -12.054 15.889 -10.356 1.00 90.81 96 VAL A O 1
ATOM 693 N N . TYR A 1 97 ? -12.722 13.789 -9.906 1.00 90.81 97 TYR A N 1
ATOM 694 C CA . TYR A 1 97 ? -14.094 13.877 -10.386 1.00 90.81 97 TYR A CA 1
ATOM 695 C C . TYR A 1 97 ? -15.034 13.837 -9.183 1.00 90.81 97 TYR A C 1
ATOM 697 O O . TYR A 1 97 ? -14.987 12.902 -8.387 1.00 90.81 97 TYR A O 1
ATOM 705 N N . GLY A 1 98 ? -15.862 14.868 -9.027 1.00 89.50 98 GLY A N 1
ATOM 706 C CA . GLY A 1 98 ? -16.821 14.963 -7.925 1.00 89.50 98 GLY A CA 1
ATOM 707 C C . GLY A 1 98 ? -18.137 14.217 -8.184 1.00 89.50 98 GLY A C 1
ATOM 708 O O . GLY A 1 98 ? -18.334 13.657 -9.266 1.00 89.50 98 GLY A O 1
ATOM 709 N N . PRO A 1 99 ? -19.076 14.258 -7.224 1.00 88.56 99 PRO A N 1
ATOM 710 C CA . PRO A 1 99 ? -20.401 13.661 -7.370 1.00 88.56 99 PRO A CA 1
ATOM 711 C C . PRO A 1 99 ? -21.112 14.138 -8.642 1.00 88.56 99 PRO A C 1
ATOM 713 O O . PRO A 1 99 ? -21.121 15.332 -8.945 1.00 88.56 99 PRO A O 1
ATOM 716 N N . GLY A 1 100 ? -21.710 13.209 -9.393 1.00 87.12 100 GLY A N 1
ATOM 717 C CA . GLY A 1 100 ? -22.390 13.501 -10.660 1.00 87.12 100 GLY A CA 1
ATOM 718 C C . GLY A 1 100 ? -21.469 13.731 -11.867 1.00 87.12 100 GLY A C 1
ATOM 719 O O . GLY A 1 100 ? -21.964 13.798 -12.992 1.00 87.12 100 GLY A O 1
ATOM 720 N N . ALA A 1 101 ? -20.147 13.809 -11.685 1.00 88.81 101 ALA A N 1
ATOM 721 C CA . ALA A 1 101 ? -19.211 13.833 -12.805 1.00 88.81 101 ALA A CA 1
ATOM 722 C C . ALA A 1 101 ? -19.109 12.445 -13.458 1.00 88.81 101 ALA A C 1
ATOM 724 O O . ALA A 1 101 ? -19.294 11.422 -12.802 1.00 88.81 101 ALA A O 1
ATOM 725 N N . THR A 1 102 ? -18.796 12.403 -14.754 1.00 89.25 102 THR A N 1
ATOM 726 C CA . THR A 1 102 ? -18.550 11.151 -15.488 1.00 89.25 102 THR A CA 1
ATOM 727 C C . THR A 1 102 ? -17.060 11.065 -15.812 1.00 89.25 102 THR A C 1
ATOM 729 O O . THR A 1 102 ? -16.592 11.843 -16.648 1.00 89.25 102 THR A O 1
ATOM 732 N N . PRO A 1 103 ? -16.294 10.189 -15.136 1.00 88.44 103 PRO A N 1
ATOM 733 C CA . PRO A 1 103 ? -14.880 10.009 -15.431 1.00 88.44 103 PRO A CA 1
ATOM 734 C C . PRO A 1 103 ? -14.625 9.567 -16.882 1.00 88.44 103 PRO A C 1
ATOM 736 O O . PRO A 1 103 ? -15.505 8.978 -17.517 1.00 88.44 103 PRO A O 1
ATOM 739 N N . PRO A 1 104 ? -13.412 9.790 -17.416 1.00 82.56 104 PRO A N 1
ATOM 740 C CA . PRO A 1 104 ? -13.009 9.259 -18.707 1.00 82.56 104 PRO A CA 1
ATOM 741 C C . PRO A 1 104 ? -13.223 7.746 -18.751 1.00 82.56 104 PRO A C 1
ATOM 743 O O . PRO A 1 104 ? -12.892 7.035 -17.803 1.00 82.56 104 PRO A O 1
ATOM 746 N N . ASN A 1 105 ? -13.765 7.259 -19.867 1.00 83.56 105 ASN A N 1
ATOM 747 C CA . ASN A 1 105 ? -14.082 5.845 -20.107 1.00 83.56 105 ASN A CA 1
ATOM 748 C C . ASN A 1 105 ? -15.214 5.264 -19.243 1.00 83.56 105 ASN A C 1
ATOM 750 O O . ASN A 1 105 ? -15.440 4.055 -19.279 1.00 83.56 105 ASN A O 1
ATOM 754 N N . TRP A 1 106 ? -15.943 6.087 -18.487 1.00 83.88 106 TRP A N 1
ATOM 755 C CA . TRP A 1 106 ? -17.122 5.644 -17.746 1.00 83.88 106 TRP A CA 1
ATOM 756 C C . TRP A 1 106 ? -18.398 6.002 -18.501 1.00 83.88 106 TRP A C 1
ATOM 758 O O . TRP A 1 106 ? -18.521 7.078 -19.080 1.00 83.88 106 TRP A O 1
ATOM 768 N N . THR A 1 107 ? -19.370 5.094 -18.476 1.00 87.62 107 THR A N 1
ATOM 769 C CA . THR A 1 107 ? -20.689 5.300 -19.094 1.00 87.62 107 THR A CA 1
ATOM 770 C C . THR A 1 107 ? -21.680 5.978 -18.154 1.00 87.62 107 THR A C 1
ATOM 772 O O . THR A 1 107 ? -22.614 6.624 -18.617 1.00 87.62 107 THR A O 1
ATOM 775 N N . ASN A 1 108 ? -21.489 5.823 -16.841 1.00 87.69 108 ASN A N 1
ATOM 776 C CA . ASN A 1 108 ? -22.391 6.335 -15.816 1.00 87.69 108 ASN A CA 1
ATOM 777 C C . ASN A 1 108 ? -21.699 7.406 -14.972 1.00 87.69 108 ASN A C 1
ATOM 779 O O . ASN A 1 108 ? -20.514 7.291 -14.653 1.00 87.69 108 ASN A O 1
ATOM 783 N N . ALA A 1 109 ? -22.472 8.414 -14.573 1.00 89.38 109 ALA A N 1
ATOM 784 C CA . ALA A 1 109 ? -22.031 9.424 -13.626 1.00 89.38 109 ALA A CA 1
ATOM 785 C C . ALA A 1 109 ? -21.754 8.815 -12.242 1.00 89.38 109 ALA A C 1
ATOM 787 O O . ALA A 1 109 ? -22.388 7.836 -11.834 1.00 89.38 109 ALA A O 1
ATOM 788 N N . LEU A 1 110 ? -20.827 9.428 -11.506 1.00 83.19 110 LEU A N 1
ATOM 789 C CA . LEU A 1 110 ? -20.530 9.064 -10.126 1.00 83.19 110 LEU A CA 1
ATOM 790 C C . LEU A 1 110 ? -21.774 9.241 -9.241 1.00 83.19 110 LEU A C 1
ATOM 792 O O . LEU A 1 110 ? -22.459 10.264 -9.361 1.00 83.19 110 LEU A O 1
ATOM 796 N N . PRO A 1 111 ? -22.052 8.293 -8.324 1.00 84.25 111 PRO A N 1
ATOM 797 C CA . PRO A 1 111 ? -23.130 8.433 -7.351 1.00 84.25 111 PRO A CA 1
ATOM 798 C C . PRO A 1 111 ? -22.984 9.691 -6.485 1.00 84.25 111 PRO A C 1
ATOM 800 O O . PRO A 1 111 ? -21.908 10.289 -6.387 1.00 84.25 111 PRO A O 1
ATOM 803 N N . THR A 1 112 ? -24.064 10.075 -5.800 1.00 82.94 112 THR A N 1
ATOM 804 C CA . THR A 1 112 ? -24.002 11.149 -4.801 1.00 82.94 112 THR A CA 1
ATOM 805 C C . THR A 1 112 ? -22.951 10.833 -3.737 1.00 82.94 112 THR A C 1
ATOM 807 O O . THR A 1 112 ? -22.672 9.667 -3.435 1.00 82.94 112 THR A O 1
ATOM 810 N N . ASP A 1 113 ? -22.331 11.887 -3.208 1.00 81.38 113 ASP A N 1
ATOM 811 C CA . ASP A 1 113 ? -21.292 11.813 -2.176 1.00 81.38 113 ASP A CA 1
ATOM 812 C C . ASP A 1 113 ? -20.074 10.963 -2.559 1.00 81.38 113 ASP A C 1
ATOM 814 O O . ASP A 1 113 ? -19.329 10.502 -1.699 1.00 81.38 113 ASP A O 1
ATOM 818 N N . THR A 1 114 ? -19.862 10.724 -3.853 1.00 84.31 114 THR A N 1
ATOM 819 C CA . THR A 1 114 ? -18.760 9.909 -4.354 1.00 84.31 114 THR A CA 1
ATOM 820 C C . THR A 1 114 ? -17.807 10.753 -5.187 1.00 84.31 114 THR A C 1
ATOM 822 O O . THR A 1 114 ? -18.224 11.515 -6.054 1.00 84.31 114 THR A O 1
ATOM 825 N N . PHE A 1 115 ? -16.518 10.594 -4.928 1.00 88.38 115 PHE A N 1
ATOM 826 C CA . PHE A 1 115 ? -15.420 11.188 -5.668 1.00 88.38 115 PHE A CA 1
ATOM 827 C C . PHE A 1 115 ? -14.636 10.075 -6.352 1.00 88.38 115 PHE A C 1
ATOM 829 O O . PHE A 1 115 ? -14.470 8.995 -5.792 1.00 88.38 115 PHE A O 1
ATOM 836 N N . TYR A 1 116 ? -14.123 10.334 -7.544 1.00 89.75 116 TYR A N 1
ATOM 837 C CA . TYR A 1 116 ? -13.145 9.473 -8.195 1.00 89.75 116 TYR A CA 1
ATOM 838 C C . TYR A 1 116 ? -11.845 10.243 -8.357 1.00 89.75 116 TYR A C 1
ATOM 840 O O . TYR A 1 116 ? -11.837 11.354 -8.875 1.00 89.75 116 TYR A O 1
ATOM 848 N N . VAL A 1 117 ? -10.756 9.655 -7.889 1.00 90.62 117 VAL A N 1
ATOM 849 C CA . VAL A 1 117 ? -9.406 10.197 -7.962 1.00 90.62 117 VAL A CA 1
ATOM 850 C C . VAL A 1 117 ? -8.638 9.351 -8.964 1.00 90.62 117 VAL A C 1
ATOM 852 O O . VAL A 1 117 ? -8.403 8.171 -8.715 1.00 90.62 117 VAL A O 1
ATOM 855 N N . LEU A 1 118 ? -8.259 9.943 -10.091 1.00 91.94 118 LEU A N 1
ATOM 856 C CA . LEU A 1 118 ? -7.420 9.325 -11.108 1.00 91.94 118 LEU A CA 1
ATOM 857 C C . LEU A 1 118 ? -6.038 9.966 -11.059 1.00 91.94 118 LEU A C 1
ATOM 859 O O . LEU A 1 118 ? -5.849 11.091 -11.500 1.00 91.94 118 LEU A O 1
ATOM 863 N N . SER A 1 119 ? -5.061 9.249 -10.524 1.00 92.25 119 SER A N 1
ATOM 864 C CA . SER A 1 119 ? -3.676 9.702 -10.487 1.00 92.25 119 SER A CA 1
ATOM 865 C C . SER A 1 119 ? -2.885 9.095 -11.639 1.00 92.25 119 SER A C 1
ATOM 867 O O . SER A 1 119 ? -2.946 7.891 -11.870 1.00 92.25 119 SER A O 1
ATOM 869 N N . THR A 1 120 ? -2.131 9.920 -12.350 1.00 92.94 120 THR A N 1
ATOM 870 C CA . THR A 1 120 ? -1.219 9.556 -13.432 1.00 92.94 120 THR A CA 1
ATOM 871 C C . THR A 1 120 ? 0.208 9.823 -12.982 1.00 92.94 120 THR A C 1
ATOM 873 O O . THR A 1 120 ? 0.607 10.972 -12.815 1.00 92.94 120 THR A O 1
ATOM 876 N N . GLY A 1 121 ? 0.992 8.771 -12.791 1.00 91.62 121 GLY A N 1
ATOM 877 C CA . GLY A 1 121 ? 2.410 8.858 -12.473 1.00 91.62 121 GLY A CA 1
ATOM 878 C C . GLY A 1 121 ? 3.275 8.737 -13.722 1.00 91.62 121 GLY A C 1
ATOM 879 O O . GLY A 1 121 ? 3.004 7.919 -14.603 1.00 91.62 121 GLY A O 1
ATOM 880 N N . ARG A 1 122 ? 4.330 9.548 -13.784 1.00 92.50 122 ARG A N 1
ATOM 881 C CA . ARG A 1 122 ? 5.294 9.608 -14.885 1.00 92.50 122 ARG A CA 1
ATOM 882 C C . ARG A 1 122 ? 6.705 9.537 -14.341 1.00 92.50 122 ARG A C 1
ATOM 884 O O . ARG A 1 122 ? 7.072 10.342 -13.492 1.00 92.50 122 ARG A O 1
ATOM 891 N N . SER A 1 123 ? 7.516 8.624 -14.853 1.00 92.25 123 SER A N 1
ATOM 892 C CA . SER A 1 123 ? 8.968 8.683 -14.691 1.00 92.25 123 SER A CA 1
ATOM 893 C C . SER A 1 123 ? 9.602 9.367 -15.900 1.00 92.25 123 SER A C 1
ATOM 895 O O . SER A 1 123 ? 9.019 9.376 -16.981 1.00 92.25 123 SER A O 1
ATOM 897 N N . LYS A 1 124 ? 10.791 9.954 -15.725 1.00 84.75 124 LYS A N 1
ATOM 898 C CA . LYS A 1 124 ? 11.466 10.779 -16.749 1.00 84.75 124 LYS A CA 1
ATOM 899 C C . LYS A 1 124 ? 11.504 10.157 -18.157 1.00 84.75 124 LYS A C 1
ATOM 901 O O . LYS A 1 124 ? 11.346 10.878 -19.133 1.00 84.75 124 LYS A O 1
ATOM 906 N N . ASP A 1 125 ? 11.689 8.839 -18.230 1.00 86.88 125 ASP A N 1
ATOM 907 C CA . ASP A 1 125 ? 11.864 8.081 -19.476 1.00 86.88 125 ASP A CA 1
ATOM 908 C C . ASP A 1 125 ? 10.950 6.836 -19.547 1.00 86.88 125 ASP A C 1
ATOM 910 O O . ASP A 1 125 ? 11.171 5.941 -20.364 1.00 86.88 125 ASP A O 1
ATOM 914 N N . GLY A 1 126 ? 9.961 6.728 -18.653 1.00 85.31 126 GLY A N 1
ATOM 915 C CA . GLY A 1 126 ? 9.071 5.568 -18.566 1.00 85.31 126 GLY A CA 1
ATOM 916 C C . GLY A 1 126 ? 7.663 5.825 -19.086 1.00 85.31 126 GLY A C 1
ATOM 917 O O . GLY A 1 126 ? 7.304 6.962 -19.384 1.00 85.31 126 GLY A O 1
ATOM 918 N N . PRO A 1 127 ? 6.841 4.766 -19.174 1.00 88.56 127 PRO A N 1
ATOM 919 C CA . PRO A 1 127 ? 5.439 4.912 -19.532 1.00 88.56 127 PRO A CA 1
ATOM 920 C C . PRO A 1 127 ? 4.658 5.625 -18.423 1.00 88.56 127 PRO A C 1
ATOM 922 O O . PRO A 1 127 ? 4.987 5.509 -17.235 1.00 88.56 127 PRO A O 1
ATOM 925 N N . ASP A 1 128 ? 3.585 6.305 -18.819 1.00 92.56 128 ASP A N 1
ATOM 926 C CA . ASP A 1 128 ? 2.560 6.797 -17.902 1.00 92.56 128 ASP A CA 1
ATOM 927 C C . ASP A 1 128 ? 1.860 5.598 -17.244 1.00 92.56 128 ASP A C 1
ATOM 929 O O . ASP A 1 128 ? 1.536 4.602 -17.898 1.00 92.56 128 ASP A O 1
ATOM 933 N N . ARG A 1 129 ? 1.633 5.680 -15.933 1.00 91.94 129 ARG A N 1
ATOM 934 C CA . ARG A 1 129 ? 0.864 4.685 -15.174 1.00 91.94 129 ARG A CA 1
ATOM 935 C C . ARG A 1 129 ? -0.262 5.364 -14.424 1.00 91.94 129 ARG A C 1
ATOM 937 O O . ARG A 1 129 ? -0.088 6.472 -13.930 1.00 91.94 129 ARG A O 1
ATOM 944 N N . HIS A 1 130 ? -1.396 4.682 -14.313 1.00 90.75 130 HIS A N 1
ATOM 945 C CA . HIS A 1 130 ? -2.599 5.237 -13.707 1.00 90.75 130 HIS A CA 1
ATOM 946 C C . HIS A 1 130 ? -2.996 4.458 -12.451 1.00 90.75 130 HIS A C 1
ATOM 948 O O . HIS A 1 130 ? -2.919 3.233 -12.429 1.00 90.75 130 HIS A O 1
ATOM 954 N N . ALA A 1 131 ? -3.449 5.173 -11.425 1.00 86.62 131 ALA A N 1
ATOM 955 C CA . ALA A 1 131 ? -4.045 4.629 -10.213 1.00 86.62 131 ALA A CA 1
ATOM 956 C C . ALA A 1 131 ? -5.388 5.332 -9.973 1.00 86.62 131 ALA A C 1
ATOM 958 O O . ALA A 1 131 ? -5.429 6.543 -9.756 1.00 86.62 131 ALA A O 1
ATOM 959 N N . GLY A 1 132 ? -6.483 4.575 -10.055 1.00 88.25 132 GLY A N 1
ATOM 960 C CA . GLY A 1 132 ? -7.843 5.073 -9.849 1.00 88.25 132 GLY A CA 1
ATOM 961 C C . GLY A 1 132 ? -8.400 4.644 -8.494 1.00 88.25 132 GLY A C 1
ATOM 962 O O . GLY A 1 132 ? -8.344 3.463 -8.156 1.00 88.25 132 GLY A O 1
ATOM 963 N N . VAL A 1 133 ? -8.969 5.578 -7.729 1.00 86.69 133 VAL A N 1
ATOM 964 C CA . VAL A 1 133 ? -9.627 5.300 -6.443 1.00 86.69 133 VAL A CA 1
ATOM 965 C C . VAL A 1 133 ? -10.980 5.992 -6.390 1.00 86.69 133 VAL A C 1
ATOM 967 O O . VAL A 1 133 ? -11.082 7.192 -6.622 1.00 86.69 133 VAL A O 1
ATOM 970 N N . VAL A 1 134 ? -12.027 5.247 -6.040 1.00 84.06 134 VAL A N 1
ATOM 971 C CA . VAL A 1 134 ? -13.347 5.813 -5.747 1.00 84.06 134 VAL A CA 1
ATOM 972 C C . VAL A 1 134 ? -13.513 5.966 -4.241 1.00 84.06 134 VAL A C 1
ATOM 974 O O . VAL A 1 134 ? -13.325 5.018 -3.483 1.00 84.06 134 VAL A O 1
ATOM 977 N N . ILE A 1 135 ? -13.887 7.165 -3.814 1.00 83.94 135 ILE A N 1
ATOM 978 C CA . ILE A 1 135 ? -14.066 7.560 -2.422 1.00 83.94 135 ILE A CA 1
ATOM 979 C C . ILE A 1 135 ? -15.530 7.930 -2.234 1.00 83.94 135 ILE A C 1
ATOM 981 O O . ILE A 1 135 ? -16.002 8.888 -2.835 1.00 83.94 135 ILE A O 1
ATOM 985 N N . LYS A 1 136 ? -16.254 7.226 -1.367 1.00 81.88 136 LYS A N 1
ATOM 986 C CA . LYS A 1 136 ? -17.581 7.668 -0.932 1.00 81.88 136 LYS A CA 1
ATOM 987 C C . LYS A 1 136 ? -17.449 8.436 0.379 1.00 81.88 136 LYS A C 1
ATOM 989 O O . LYS A 1 136 ? -17.156 7.842 1.414 1.00 81.88 136 LYS A O 1
ATOM 994 N N . LEU A 1 137 ? -17.666 9.746 0.333 1.00 75.00 137 LEU A N 1
ATOM 995 C CA . LEU A 1 137 ? -17.751 10.603 1.508 1.00 75.00 137 LEU A CA 1
ATOM 996 C C . LEU A 1 137 ? -19.117 10.422 2.168 1.00 75.00 137 LEU A C 1
ATOM 998 O O . LEU A 1 137 ? -20.026 11.219 1.985 1.00 75.00 137 LEU A O 1
ATOM 1002 N N . SER A 1 138 ? -19.289 9.374 2.962 1.00 65.94 138 SER A N 1
ATOM 1003 C CA . SER A 1 138 ? -20.394 9.387 3.920 1.00 65.94 138 SER A CA 1
ATOM 1004 C C . SER A 1 138 ? -20.019 10.298 5.085 1.00 65.94 138 SER A C 1
ATOM 1006 O O . SER A 1 138 ? -18.899 10.189 5.593 1.00 65.94 138 SER A O 1
ATOM 1008 N N . SER A 1 139 ? -20.962 11.100 5.592 1.00 56.59 139 SER A N 1
ATOM 1009 C CA . SER A 1 139 ? -20.978 11.392 7.027 1.00 56.59 139 SER A CA 1
ATOM 1010 C C . SER A 1 139 ? -20.870 10.037 7.711 1.00 56.59 139 SER A C 1
ATOM 1012 O O . SER A 1 139 ? -21.772 9.212 7.580 1.00 56.59 139 SER A O 1
ATOM 1014 N N . SER A 1 140 ? -19.696 9.728 8.268 1.00 50.69 140 SER A N 1
ATOM 1015 C CA . SER A 1 140 ? -19.432 8.391 8.782 1.00 50.69 140 SER A CA 1
ATOM 1016 C C . SER A 1 140 ? -20.589 8.031 9.708 1.00 50.69 140 SER A C 1
ATOM 1018 O O . SER A 1 140 ? -20.818 8.736 10.690 1.00 50.69 140 SER A O 1
ATOM 1020 N N . ASN A 1 141 ? -21.305 6.936 9.424 1.00 51.72 141 ASN A N 1
ATOM 1021 C CA . ASN A 1 141 ? -22.216 6.336 10.407 1.00 51.72 141 ASN A CA 1
ATOM 1022 C C . ASN A 1 141 ? -21.459 5.974 11.701 1.00 51.72 141 ASN A C 1
ATOM 1024 O O . ASN A 1 141 ? -22.075 5.622 12.701 1.00 51.72 141 ASN A O 1
ATOM 1028 N N . TYR A 1 142 ? -20.125 6.065 11.666 1.00 57.75 142 TYR A N 1
ATOM 1029 C CA . TYR A 1 142 ? -19.191 5.774 12.729 1.00 57.75 142 TYR A CA 1
ATOM 1030 C C . TYR A 1 142 ? -18.307 7.005 13.015 1.00 57.75 142 TYR A C 1
ATOM 1032 O O . TYR A 1 142 ? -17.118 7.001 12.683 1.00 57.75 142 TYR A O 1
ATOM 1040 N N . PRO A 1 143 ? -18.862 8.102 13.563 1.00 53.00 143 PRO A N 1
ATOM 1041 C CA . PRO A 1 143 ? -18.114 9.342 13.796 1.00 53.00 143 PRO A CA 1
ATOM 1042 C C . PRO A 1 143 ? -16.986 9.171 14.824 1.00 53.00 143 PRO A C 1
ATOM 1044 O O . PRO A 1 143 ? -16.015 9.918 14.797 1.00 53.00 143 PRO A O 1
ATOM 1047 N N . ASN A 1 144 ? -17.088 8.158 15.689 1.00 60.66 144 ASN A N 1
ATOM 1048 C CA . ASN A 1 144 ? -16.083 7.807 16.685 1.00 60.66 144 ASN A CA 1
ATOM 1049 C C . ASN A 1 144 ? -15.701 6.341 16.485 1.00 60.66 144 ASN A C 1
ATOM 1051 O O . ASN A 1 144 ? -16.334 5.458 17.059 1.00 60.66 144 ASN A O 1
ATOM 1055 N N . ALA A 1 145 ? -14.735 6.062 15.608 1.00 63.38 145 ALA A N 1
ATOM 1056 C CA . ALA A 1 145 ? -14.431 4.696 15.202 1.00 63.38 145 ALA A CA 1
ATOM 1057 C C . ALA A 1 145 ? -12.936 4.392 15.132 1.00 63.38 145 ALA A C 1
ATOM 1059 O O . ALA A 1 145 ? -12.151 5.208 14.655 1.00 63.38 145 ALA A O 1
ATOM 1060 N N . VAL A 1 146 ? -12.561 3.182 15.543 1.00 66.19 146 VAL A N 1
ATOM 1061 C CA . VAL A 1 146 ? -11.214 2.633 15.358 1.00 66.19 146 VAL A CA 1
ATOM 1062 C C . VAL A 1 146 ? -11.298 1.461 14.388 1.00 66.19 146 VAL A C 1
ATOM 1064 O O . VAL A 1 146 ? -11.899 0.433 14.695 1.00 66.19 146 VAL A O 1
ATOM 1067 N N . PHE A 1 147 ? -10.679 1.604 13.218 1.00 66.75 147 PHE A N 1
ATOM 1068 C CA . PHE A 1 147 ? -10.604 0.545 12.216 1.00 66.75 147 PHE A CA 1
ATOM 1069 C C . PHE A 1 147 ? -9.173 0.042 12.072 1.00 66.75 147 PHE A C 1
ATOM 1071 O O . PHE A 1 147 ? -8.240 0.839 11.991 1.00 66.75 147 PHE A O 1
ATOM 1078 N N . ALA A 1 148 ? -9.001 -1.273 11.995 1.00 63.41 148 ALA A N 1
ATOM 1079 C CA . ALA A 1 148 ? -7.728 -1.889 11.641 1.00 63.41 148 ALA A CA 1
ATOM 1080 C C . ALA A 1 148 ? -7.885 -2.752 10.384 1.00 63.41 148 ALA A C 1
ATOM 1082 O O . ALA A 1 148 ? -8.935 -3.340 10.151 1.00 63.41 148 ALA A O 1
ATOM 1083 N N . ALA A 1 149 ? -6.846 -2.848 9.553 1.00 59.19 149 ALA A N 1
ATOM 1084 C CA . ALA A 1 149 ? -6.930 -3.630 8.319 1.00 59.19 149 ALA A CA 1
ATOM 1085 C C . ALA A 1 149 ? -7.146 -5.124 8.617 1.00 59.19 149 ALA A C 1
ATOM 1087 O O . ALA A 1 149 ? -8.135 -5.708 8.189 1.00 59.19 149 ALA A O 1
ATOM 1088 N N . ASN A 1 150 ? -6.266 -5.713 9.434 1.00 66.62 150 ASN A N 1
ATOM 1089 C CA . ASN A 1 150 ? -6.208 -7.167 9.612 1.00 66.62 150 ASN A CA 1
ATOM 1090 C C . ASN A 1 150 ? -6.644 -7.635 11.002 1.00 66.62 150 ASN A C 1
ATOM 1092 O O . ASN A 1 150 ? -7.252 -8.701 11.137 1.00 66.62 150 ASN A O 1
ATOM 1096 N N . ARG A 1 151 ? -6.305 -6.864 12.043 1.00 75.25 151 ARG A N 1
ATOM 1097 C CA . ARG A 1 151 ? -6.559 -7.240 13.434 1.00 75.25 151 ARG A CA 1
ATOM 1098 C C . ARG A 1 151 ? -6.627 -6.027 14.356 1.00 75.25 151 ARG A C 1
ATOM 1100 O O . ARG A 1 151 ? -5.801 -5.127 14.243 1.00 75.25 151 ARG A O 1
ATOM 1107 N N . LEU A 1 152 ? -7.556 -6.058 15.304 1.00 76.62 152 LEU A N 1
ATOM 1108 C CA . LEU A 1 152 ? -7.703 -5.102 16.392 1.00 76.62 152 LEU A CA 1
ATOM 1109 C C . LEU A 1 152 ? -7.682 -5.850 17.730 1.00 76.62 152 LEU A C 1
ATOM 1111 O O . LEU A 1 152 ? -8.439 -6.798 17.923 1.00 76.62 152 LEU A O 1
ATOM 1115 N N . ILE A 1 153 ? -6.829 -5.418 18.659 1.00 80.06 153 ILE A N 1
ATOM 1116 C CA . ILE A 1 153 ? -6.767 -5.961 20.021 1.00 80.06 153 ILE A CA 1
ATOM 1117 C C . ILE A 1 153 ? -6.943 -4.804 21.003 1.00 80.06 153 ILE A C 1
ATOM 1119 O O . ILE A 1 153 ? -6.121 -3.893 21.038 1.00 80.06 153 ILE A O 1
ATOM 1123 N N . MET A 1 154 ? -7.995 -4.859 21.814 1.00 73.19 154 MET A N 1
ATOM 1124 C CA . MET A 1 154 ? -8.197 -4.004 22.981 1.00 73.19 154 MET A CA 1
ATOM 1125 C C . MET A 1 154 ? -7.862 -4.830 24.225 1.00 73.19 154 MET A C 1
ATOM 1127 O O . MET A 1 154 ? -8.614 -5.736 24.575 1.00 73.19 154 MET A O 1
ATOM 1131 N N . ALA A 1 155 ? -6.728 -4.559 24.869 1.00 77.88 155 ALA A N 1
ATOM 1132 C CA . ALA A 1 155 ? -6.251 -5.303 26.037 1.00 77.88 155 ALA A CA 1
ATOM 1133 C C . ALA A 1 155 ? -5.971 -4.364 27.217 1.00 77.88 155 ALA A C 1
ATOM 1135 O O . ALA A 1 155 ? -5.522 -3.245 27.001 1.00 77.88 155 ALA A O 1
ATOM 1136 N N . ALA A 1 156 ? -6.176 -4.827 28.455 1.00 75.75 156 ALA A N 1
ATOM 1137 C CA . ALA A 1 156 ? -5.773 -4.112 29.672 1.00 75.75 156 ALA A CA 1
ATOM 1138 C C . ALA A 1 156 ? -6.353 -2.683 29.820 1.00 75.75 156 ALA A C 1
ATOM 1140 O O . ALA A 1 156 ? -5.639 -1.685 29.757 1.00 75.75 156 ALA A O 1
ATOM 1141 N N . ASN A 1 157 ? -7.649 -2.583 30.121 1.00 66.69 157 ASN A N 1
ATOM 1142 C CA . ASN A 1 157 ? -8.367 -1.331 30.400 1.00 66.69 157 ASN A CA 1
ATOM 1143 C C . ASN A 1 157 ? -8.425 -0.339 29.225 1.00 66.69 157 ASN A C 1
ATOM 1145 O O . ASN A 1 157 ? -8.581 0.866 29.443 1.00 66.69 157 ASN A O 1
ATOM 1149 N N . CYS A 1 158 ? -8.339 -0.815 27.978 1.00 66.62 158 CYS A N 1
ATOM 1150 C CA . CYS A 1 158 ? -8.546 0.041 26.812 1.00 66.62 158 CYS A CA 1
ATOM 1151 C C . CYS A 1 158 ? -9.981 0.571 26.770 1.00 66.62 158 CYS A C 1
ATOM 1153 O O . CYS A 1 158 ? -10.939 -0.172 26.984 1.00 66.62 158 CYS A O 1
ATOM 1155 N N . LYS A 1 159 ? -10.136 1.849 26.428 1.00 68.38 159 LYS A N 1
ATOM 1156 C CA . LYS A 1 159 ? -11.443 2.470 26.216 1.00 68.38 159 LYS A CA 1
ATOM 1157 C C . LYS A 1 159 ? -11.471 3.126 24.848 1.00 68.38 159 LYS A C 1
ATOM 1159 O O . LYS A 1 159 ? -10.558 3.874 24.512 1.00 68.38 159 LYS A O 1
ATOM 1164 N N . THR A 1 160 ? -12.513 2.852 24.078 1.00 67.25 160 THR A N 1
ATOM 1165 C CA . THR A 1 160 ? -12.861 3.661 22.905 1.00 67.25 160 THR A CA 1
ATOM 1166 C C . THR A 1 160 ? -14.171 4.339 23.230 1.00 67.25 160 THR A C 1
ATOM 1168 O O . THR A 1 160 ? -15.137 3.663 23.576 1.00 67.25 160 THR A O 1
ATOM 1171 N N . ASP A 1 161 ? -14.209 5.660 23.171 1.00 64.56 161 ASP A N 1
ATOM 1172 C CA . ASP A 1 161 ? -15.401 6.423 23.498 1.00 64.56 161 ASP A CA 1
ATOM 1173 C C . ASP A 1 161 ? -15.548 7.648 22.593 1.00 64.56 161 ASP A C 1
ATOM 1175 O O . ASP A 1 161 ? -14.860 7.791 21.583 1.00 64.56 161 ASP A O 1
ATOM 1179 N N . THR A 1 162 ? -16.518 8.486 22.936 1.00 61.88 162 THR A N 1
ATOM 1180 C CA . THR A 1 162 ? -16.875 9.706 22.209 1.00 61.88 162 THR A CA 1
ATOM 1181 C C . THR A 1 162 ? -16.484 10.965 22.988 1.00 61.88 162 THR A C 1
ATOM 1183 O O . THR A 1 162 ? -17.135 12.002 22.855 1.00 61.88 162 THR A O 1
ATOM 1186 N N . TRP A 1 163 ? -15.482 10.872 23.876 1.00 61.53 163 TRP A N 1
ATOM 1187 C CA . TRP A 1 163 ? -15.093 11.983 24.743 1.00 61.53 163 TRP A CA 1
ATOM 1188 C C . TRP A 1 163 ? -14.441 13.119 23.952 1.00 61.53 163 TRP A C 1
ATOM 1190 O O . TRP A 1 163 ? -13.439 12.932 23.263 1.00 61.53 163 TRP A O 1
ATOM 1200 N N . ASP A 1 164 ? -14.984 14.324 24.112 1.00 57.94 164 ASP A N 1
ATOM 1201 C CA . ASP A 1 164 ? -14.365 15.543 23.612 1.00 57.94 164 ASP A CA 1
ATOM 1202 C C . ASP A 1 164 ? -13.283 16.012 24.595 1.00 57.94 164 ASP A C 1
ATOM 1204 O O . ASP A 1 164 ? -13.566 16.550 25.664 1.00 57.94 164 ASP A O 1
ATOM 1208 N N . SER A 1 165 ? -12.012 15.834 24.239 1.00 53.53 165 SER A N 1
ATOM 1209 C CA . SER A 1 165 ? -10.897 16.272 25.086 1.00 53.53 165 SER A CA 1
ATOM 1210 C C . SER A 1 165 ? -10.829 17.793 25.294 1.00 53.53 165 SER A C 1
ATOM 1212 O O . SER A 1 165 ? -10.102 18.244 26.180 1.00 53.53 165 SER A O 1
ATOM 1214 N N . SER A 1 166 ? -11.563 18.597 24.514 1.00 47.47 166 SER A N 1
ATOM 1215 C CA . SER A 1 166 ? -11.592 20.058 24.664 1.00 47.47 166 SER A CA 1
ATOM 1216 C C . SER A 1 166 ? -12.350 20.532 25.911 1.00 47.47 166 SER A C 1
ATOM 1218 O O . SER A 1 166 ? -12.095 21.639 26.387 1.00 47.47 166 SER A O 1
ATOM 1220 N N . VAL A 1 167 ? -13.215 19.690 26.499 1.00 52.72 167 VAL A N 1
ATOM 1221 C CA . VAL A 1 167 ? -13.975 20.018 27.723 1.00 52.72 167 VAL A CA 1
ATOM 1222 C C . VAL A 1 167 ? -13.229 19.695 29.025 1.00 52.72 167 VAL A C 1
ATOM 1224 O O . VAL A 1 167 ? -13.771 19.878 30.116 1.00 52.72 167 VAL A O 1
ATOM 1227 N N . GLY A 1 168 ? -11.969 19.262 28.930 1.00 55.22 168 GLY A N 1
ATOM 1228 C CA . GLY A 1 168 ? -11.098 18.987 30.072 1.00 55.22 168 GLY A CA 1
ATOM 1229 C C . GLY A 1 168 ? -10.941 17.493 30.397 1.00 55.22 168 GLY A C 1
ATOM 1230 O O . GLY A 1 168 ? -11.327 16.629 29.606 1.00 55.22 168 GLY A O 1
ATOM 1231 N N . PRO A 1 169 ? -10.310 17.161 31.542 1.00 58.94 169 PRO A N 1
ATOM 1232 C CA . PRO A 1 169 ? -10.151 15.777 31.983 1.00 58.94 169 PRO A CA 1
ATOM 1233 C C . PRO A 1 169 ? -11.516 15.122 32.228 1.00 58.94 169 PRO A C 1
ATOM 1235 O O . PRO A 1 169 ? -12.473 15.808 32.578 1.00 58.94 169 PRO A O 1
ATOM 1238 N N . TYR A 1 170 ? -11.589 13.795 32.069 1.00 53.81 170 TYR A N 1
ATOM 1239 C CA . TYR A 1 170 ? -12.809 13.000 32.257 1.00 53.81 170 TYR A CA 1
ATOM 1240 C C . TYR A 1 170 ? -13.572 13.396 33.526 1.00 53.81 170 TYR A C 1
ATOM 1242 O O . TYR A 1 170 ? -13.192 13.030 34.640 1.00 53.81 170 TYR A O 1
ATOM 1250 N N . ALA A 1 171 ? -14.670 14.130 33.353 1.00 53.72 171 ALA A N 1
ATOM 1251 C CA . ALA A 1 171 ? -15.579 14.430 34.444 1.00 53.72 171 ALA A CA 1
ATOM 1252 C C . ALA A 1 171 ? -16.388 13.169 34.782 1.00 53.72 171 ALA A C 1
ATOM 1254 O O . ALA A 1 171 ? -16.869 12.463 33.896 1.00 53.72 171 ALA A O 1
ATOM 1255 N N . THR A 1 172 ? -16.583 12.899 36.073 1.00 50.22 172 THR A N 1
ATOM 1256 C CA . THR A 1 172 ? -17.396 11.771 36.565 1.00 50.22 172 THR A CA 1
ATOM 1257 C C . THR A 1 172 ? -18.873 11.865 36.155 1.00 50.22 172 THR A C 1
ATOM 1259 O O . THR A 1 172 ? -19.572 10.855 36.155 1.00 50.22 172 THR A O 1
ATOM 1262 N N . SER A 1 173 ? -19.339 13.049 35.747 1.00 48.78 173 SER A N 1
ATOM 1263 C CA . SER A 1 173 ? -20.637 13.287 35.110 1.00 48.78 173 SER A CA 1
ATOM 1264 C C . SER A 1 173 ? -20.444 13.562 33.613 1.00 48.78 173 SER A C 1
ATOM 1266 O O . SER A 1 173 ? -20.199 14.696 33.199 1.00 48.78 173 SER A O 1
ATOM 1268 N N . ARG A 1 174 ? -20.507 12.501 32.803 1.00 51.88 174 ARG A N 1
ATOM 1269 C CA . ARG A 1 174 ? -20.273 12.526 31.350 1.00 51.88 174 ARG A CA 1
ATOM 1270 C C . ARG A 1 174 ? -21.453 13.191 30.623 1.00 51.88 174 ARG A C 1
ATOM 1272 O O . ARG A 1 174 ? -22.579 12.712 30.729 1.00 51.88 174 ARG A O 1
ATOM 1279 N N . VAL A 1 175 ? -21.195 14.234 29.830 1.00 45.03 175 VAL A N 1
ATOM 1280 C CA . VAL A 1 175 ? -22.077 14.606 28.710 1.00 45.03 175 VAL A CA 1
ATOM 1281 C C . VAL A 1 175 ? -21.598 13.790 27.516 1.00 45.03 175 VAL A C 1
ATOM 1283 O O . VAL A 1 175 ? -20.585 14.103 26.900 1.00 45.03 175 VAL A O 1
ATOM 1286 N N . VAL A 1 176 ? -22.271 12.673 27.255 1.00 50.22 176 VAL A N 1
ATOM 1287 C CA . VAL A 1 176 ? -22.035 11.866 26.055 1.00 50.22 176 VAL A CA 1
ATOM 1288 C C . VAL A 1 176 ? -22.527 12.701 24.878 1.00 50.22 176 VAL A C 1
ATOM 1290 O O . VAL A 1 176 ? -23.726 12.961 24.771 1.00 50.22 176 VAL A O 1
ATOM 1293 N N . GLY A 1 177 ? -21.624 13.162 24.008 1.00 50.62 177 GLY A N 1
ATOM 1294 C CA . GLY A 1 177 ? -22.046 13.591 22.676 1.00 50.62 177 GLY A CA 1
ATOM 1295 C C . GLY A 1 177 ? -22.804 12.424 22.044 1.00 50.62 177 GLY A C 1
ATOM 1296 O O . GLY A 1 177 ? -22.370 11.291 22.209 1.00 50.62 177 GLY A O 1
ATOM 1297 N N . ALA A 1 178 ? -23.942 12.670 21.392 1.00 52.91 178 ALA A N 1
ATOM 1298 C CA . ALA A 1 178 ? -24.940 11.666 20.986 1.00 52.91 178 ALA A CA 1
ATOM 1299 C C . ALA A 1 178 ? -24.472 10.565 19.987 1.00 52.91 178 ALA A C 1
ATOM 1301 O O . ALA A 1 178 ? -25.297 9.982 19.288 1.00 52.91 178 ALA A O 1
ATOM 1302 N N . GLY A 1 179 ? -23.173 10.282 19.881 1.00 56.41 179 GLY A N 1
ATOM 1303 C CA . GLY A 1 179 ? -22.590 9.233 19.053 1.00 56.41 179 GLY A CA 1
ATOM 1304 C C . GLY A 1 179 ? -22.205 7.988 19.853 1.00 56.41 179 GLY A C 1
ATOM 1305 O O . GLY A 1 179 ? -21.822 8.074 21.017 1.00 56.41 179 GLY A O 1
ATOM 1306 N N . GLN A 1 180 ? -22.270 6.838 19.184 1.00 63.31 180 GLN A N 1
ATOM 1307 C CA . GLN A 1 180 ? -21.711 5.570 19.654 1.00 63.31 180 GLN A CA 1
ATOM 1308 C C . GLN A 1 180 ? -20.224 5.488 19.277 1.00 63.31 180 GLN A C 1
ATOM 1310 O O . GLN A 1 180 ? -19.796 6.081 18.281 1.00 63.31 180 GLN A O 1
ATOM 1315 N N . ALA A 1 181 ? -19.435 4.754 20.065 1.00 66.50 181 ALA A N 1
ATOM 1316 C CA . ALA A 1 181 ? -18.085 4.367 19.667 1.00 66.50 181 ALA A CA 1
ATOM 1317 C C . ALA A 1 181 ? -18.115 3.064 18.862 1.00 66.50 181 ALA A C 1
ATOM 1319 O O . ALA A 1 181 ? -18.866 2.136 19.172 1.00 66.50 181 ALA A O 1
ATOM 1320 N N . HIS A 1 182 ? -17.276 2.974 17.841 1.00 71.44 182 HIS A N 1
ATOM 1321 C CA . HIS A 1 182 ? -17.218 1.830 16.948 1.00 71.44 182 HIS A CA 1
ATOM 1322 C C . HIS A 1 182 ? -15.805 1.280 16.871 1.00 71.44 182 HIS A C 1
ATOM 1324 O O . HIS A 1 182 ? -14.817 2.010 16.916 1.00 71.44 182 HIS A O 1
ATOM 1330 N N . VAL A 1 183 ? -15.709 -0.026 16.708 1.00 69.75 183 VAL A N 1
ATOM 1331 C CA . VAL A 1 183 ? -14.455 -0.695 16.378 1.00 69.75 183 VAL A CA 1
ATOM 1332 C C . VAL A 1 183 ? -14.693 -1.622 15.211 1.00 69.75 183 VAL A C 1
ATOM 1334 O O . VAL A 1 183 ? -15.765 -2.213 15.117 1.00 69.75 183 VAL A O 1
ATOM 1337 N N . GLY A 1 184 ? -13.720 -1.782 14.326 1.00 69.00 184 GLY A N 1
ATOM 1338 C CA . GLY A 1 184 ? -13.881 -2.722 13.231 1.00 69.00 184 GLY A CA 1
ATOM 1339 C C . GLY A 1 184 ? -12.595 -3.173 12.583 1.00 69.00 184 GLY A C 1
ATOM 1340 O O . GLY A 1 184 ? -11.533 -2.574 12.751 1.00 69.00 184 GLY A O 1
ATOM 1341 N N . VAL A 1 185 ? -12.715 -4.251 11.822 1.00 66.38 185 VAL A N 1
ATOM 1342 C CA . VAL A 1 185 ? -11.621 -4.804 11.026 1.00 66.38 185 VAL A CA 1
ATOM 1343 C C . VAL A 1 185 ? -12.092 -5.170 9.637 1.00 66.38 185 VAL A C 1
ATOM 1345 O O . VAL A 1 185 ? -13.259 -5.496 9.456 1.00 66.38 185 VAL A O 1
ATOM 1348 N N . ASN A 1 186 ? -11.184 -5.159 8.666 1.00 67.88 186 ASN A N 1
ATOM 1349 C CA . ASN A 1 186 ? -11.446 -5.650 7.316 1.00 67.88 186 ASN A CA 1
ATOM 1350 C C . ASN A 1 186 ? -10.830 -7.046 7.111 1.00 67.88 186 ASN A C 1
ATOM 1352 O O . ASN A 1 186 ? -10.046 -7.272 6.195 1.00 67.88 186 ASN A O 1
ATOM 1356 N N . SER A 1 187 ? -11.155 -7.984 8.006 1.00 63.91 187 SER A N 1
ATOM 1357 C CA . SER A 1 187 ? -10.606 -9.343 8.003 1.00 63.91 187 SER A CA 1
ATOM 1358 C C . SER A 1 187 ? -11.699 -10.399 8.140 1.00 63.91 187 SER A C 1
ATOM 1360 O O . SER A 1 187 ? -12.607 -10.261 8.960 1.00 63.91 187 SER A O 1
ATOM 1362 N N . THR A 1 188 ? -11.591 -11.474 7.358 1.00 65.81 188 THR A N 1
ATOM 1363 C CA . THR A 1 188 ? -12.460 -12.660 7.445 1.00 65.81 188 THR A CA 1
ATOM 1364 C C . THR A 1 188 ? -11.983 -13.666 8.496 1.00 65.81 188 THR A C 1
ATOM 1366 O O . THR A 1 188 ? -12.663 -14.663 8.741 1.00 65.81 188 THR A O 1
ATOM 1369 N N . ASN A 1 189 ? -10.825 -13.422 9.120 1.00 68.75 189 ASN A N 1
ATOM 1370 C CA . ASN A 1 189 ? -10.239 -14.319 10.109 1.00 68.75 189 ASN A CA 1
ATOM 1371 C C . ASN A 1 189 ? -11.067 -14.314 11.412 1.00 68.75 189 ASN A C 1
ATOM 1373 O O . ASN A 1 189 ? -11.315 -13.236 11.965 1.00 68.75 189 ASN A O 1
ATOM 1377 N N . PRO A 1 190 ? -11.464 -15.485 11.945 1.00 59.53 190 PRO A N 1
ATOM 1378 C CA . PRO A 1 190 ? -11.906 -15.601 13.333 1.00 59.53 190 PRO A CA 1
ATOM 1379 C C . PRO A 1 190 ? -10.898 -14.935 14.291 1.00 59.53 190 PRO A C 1
ATOM 1381 O O . PRO A 1 190 ? -9.692 -15.041 14.092 1.00 59.53 190 PRO A O 1
ATOM 1384 N N . ALA A 1 191 ? -11.363 -14.256 15.342 1.00 67.88 191 ALA A N 1
ATOM 1385 C CA . ALA A 1 191 ? -10.524 -13.494 16.282 1.00 67.88 191 ALA A CA 1
ATOM 1386 C C . ALA A 1 191 ? -9.754 -12.280 15.709 1.00 67.88 191 ALA A C 1
ATOM 1388 O O . ALA A 1 191 ? -8.776 -11.820 16.312 1.00 67.88 191 ALA A O 1
ATOM 1389 N N . SER A 1 192 ? -10.179 -11.730 14.569 1.00 70.81 192 SER A N 1
ATOM 1390 C CA . SER A 1 192 ? -9.635 -10.470 14.049 1.00 70.81 192 SER A CA 1
ATOM 1391 C C . SER A 1 192 ? -9.931 -9.276 14.967 1.00 70.81 192 SER A C 1
ATOM 1393 O O . SER A 1 192 ? -9.153 -8.327 14.985 1.00 70.81 192 SER A O 1
ATOM 1395 N N . VAL A 1 193 ? -10.978 -9.337 15.793 1.00 70.81 193 VAL A N 1
ATOM 1396 C CA . VAL A 1 193 ? -11.242 -8.386 16.880 1.00 70.81 193 VAL A CA 1
ATOM 1397 C C . VAL A 1 193 ? -11.152 -9.112 18.221 1.00 70.81 193 VAL A C 1
ATOM 1399 O O . VAL A 1 193 ? -11.920 -10.029 18.509 1.00 70.81 193 VAL A O 1
ATOM 1402 N N . VAL A 1 194 ? -10.227 -8.692 19.078 1.00 75.31 194 VAL A N 1
ATOM 1403 C CA . VAL A 1 194 ? -10.089 -9.215 20.442 1.00 75.31 194 VAL A CA 1
ATOM 1404 C C . VAL A 1 194 ? -10.342 -8.081 21.417 1.00 75.31 194 VAL A C 1
ATOM 1406 O O . VAL A 1 194 ? -9.633 -7.078 21.381 1.00 75.31 194 VAL A O 1
ATOM 1409 N N . ILE A 1 195 ? -11.335 -8.238 22.287 1.00 71.62 195 ILE A N 1
ATOM 1410 C CA . ILE A 1 195 ? -11.638 -7.265 23.338 1.00 71.62 195 ILE A CA 1
ATOM 1411 C C . ILE A 1 195 ? -11.522 -7.984 24.678 1.00 71.62 195 ILE A C 1
ATOM 1413 O O . ILE A 1 195 ? -12.277 -8.907 24.980 1.00 71.62 195 ILE A O 1
ATOM 1417 N N . ASP A 1 196 ? -10.531 -7.585 25.466 1.00 71.12 196 ASP A N 1
ATOM 1418 C CA . ASP A 1 196 ? -10.279 -8.116 26.801 1.00 71.12 196 ASP A CA 1
ATOM 1419 C C . ASP A 1 196 ? -11.364 -7.677 27.800 1.00 71.12 196 ASP A C 1
ATOM 1421 O O . ASP A 1 196 ? -11.998 -6.635 27.637 1.00 71.12 196 ASP A O 1
ATOM 1425 N N . ILE A 1 197 ? -11.522 -8.445 28.880 1.00 68.31 197 ILE A N 1
ATOM 1426 C CA . ILE A 1 197 ? -12.525 -8.275 29.942 1.00 68.31 197 ILE A CA 1
ATOM 1427 C C . ILE A 1 197 ? -12.486 -6.905 30.620 1.00 68.31 197 ILE A C 1
ATOM 1429 O O . ILE A 1 197 ? -13.475 -6.436 31.175 1.00 68.31 197 ILE A O 1
ATOM 1433 N N . THR A 1 198 ? -11.316 -6.279 30.602 1.00 66.00 198 THR A N 1
ATOM 1434 C CA . THR A 1 198 ? -11.071 -4.984 31.227 1.00 66.00 198 THR A CA 1
ATOM 1435 C C . THR A 1 198 ? -11.352 -3.815 30.282 1.00 66.00 198 THR A C 1
ATOM 1437 O O . THR A 1 198 ? -11.425 -2.670 30.726 1.00 66.00 198 THR A O 1
ATOM 1440 N N . SER A 1 199 ? -11.520 -4.080 28.984 1.00 67.69 199 SER A N 1
ATOM 1441 C CA . SER A 1 199 ? -11.692 -3.055 27.956 1.00 67.69 199 SER A CA 1
ATOM 1442 C C . SER A 1 199 ? -13.164 -2.702 27.736 1.00 67.69 199 SER A C 1
ATOM 1444 O O . SER A 1 199 ? -14.057 -3.525 27.931 1.00 67.69 199 SER A O 1
ATOM 1446 N N . GLN A 1 200 ? -13.432 -1.458 27.339 1.00 67.00 200 GLN A N 1
ATOM 1447 C CA . GLN A 1 200 ? -14.787 -0.925 27.200 1.00 67.00 200 GLN A CA 1
ATOM 1448 C C . GLN A 1 200 ? -14.962 -0.173 25.881 1.00 67.00 200 GLN A C 1
ATOM 1450 O O . GLN A 1 200 ? -14.121 0.638 25.488 1.00 67.00 200 GLN A O 1
ATOM 1455 N N . LEU A 1 201 ? -16.094 -0.417 25.224 1.00 67.62 201 LEU A N 1
ATOM 1456 C CA . LEU A 1 201 ? -16.507 0.267 24.007 1.00 67.62 201 LEU A CA 1
ATOM 1457 C C . LEU A 1 201 ? -17.718 1.155 24.322 1.00 67.62 201 LEU A C 1
ATOM 1459 O O . LEU A 1 201 ? -18.819 0.656 24.532 1.00 67.62 201 LEU A O 1
ATOM 1463 N N . ASP A 1 202 ? -17.503 2.465 24.365 1.00 64.56 202 ASP A N 1
ATOM 1464 C CA . ASP A 1 202 ? -18.461 3.482 24.807 1.00 64.56 202 ASP A CA 1
ATOM 1465 C C . ASP A 1 202 ? -19.014 3.230 26.224 1.00 64.56 202 ASP A C 1
ATOM 1467 O O . ASP A 1 202 ? -20.189 2.888 26.396 1.00 64.56 202 ASP A O 1
ATOM 1471 N N . PRO A 1 203 ? -18.183 3.373 27.273 1.00 54.84 203 PRO A N 1
ATOM 1472 C CA . PRO A 1 203 ? -18.652 3.235 28.641 1.00 54.84 203 PRO A CA 1
ATOM 1473 C C . PRO A 1 203 ? -19.554 4.416 29.009 1.00 54.84 203 PRO A C 1
ATOM 1475 O O . PRO A 1 203 ? -19.095 5.492 29.407 1.00 54.84 203 PRO A O 1
ATOM 1478 N N . LEU A 1 204 ? -20.869 4.240 28.890 1.00 55.03 204 LEU A N 1
ATOM 1479 C CA . LEU A 1 204 ? -21.805 5.036 29.679 1.00 55.03 204 LEU A CA 1
ATOM 1480 C C . LEU A 1 204 ? -21.562 4.747 31.160 1.00 55.03 204 LEU A C 1
ATOM 1482 O O . LEU A 1 204 ? -21.179 3.642 31.552 1.00 55.03 204 LEU A O 1
ATOM 1486 N N . SER A 1 205 ? -21.795 5.759 31.991 1.00 48.97 205 SER A N 1
ATOM 1487 C CA . SER A 1 205 ? -21.730 5.637 33.440 1.00 48.97 205 SER A CA 1
ATOM 1488 C C . SER A 1 205 ? -22.557 4.432 33.924 1.00 48.97 205 SER A C 1
ATOM 1490 O O . SER A 1 205 ? -23.784 4.460 33.924 1.00 48.97 205 SER A O 1
ATOM 1492 N N . ALA A 1 206 ? -21.843 3.392 34.357 1.00 46.69 206 ALA A N 1
ATOM 1493 C CA . ALA A 1 206 ? -22.252 2.351 35.298 1.00 46.69 206 ALA A CA 1
ATOM 1494 C C . ALA A 1 206 ? -23.198 1.199 34.885 1.00 46.69 206 ALA A C 1
ATOM 1496 O O . ALA A 1 206 ? -23.515 0.418 35.777 1.00 46.69 206 ALA A O 1
ATOM 1497 N N . SER A 1 207 ? -23.622 0.985 33.628 1.00 46.00 207 SER A N 1
ATOM 1498 C CA . SER A 1 207 ? -24.451 -0.225 33.366 1.00 46.00 207 SER A CA 1
ATOM 1499 C C . SER A 1 207 ? -24.554 -0.743 31.928 1.00 46.00 207 SER A C 1
ATOM 1501 O O . SER A 1 207 ? -24.783 -1.934 31.739 1.00 46.00 207 SER A O 1
ATOM 1503 N N . VAL A 1 208 ? -24.389 0.088 30.894 1.00 49.16 208 VAL A N 1
ATOM 1504 C CA . VAL A 1 208 ? -24.668 -0.351 29.514 1.00 49.16 208 VAL A CA 1
ATOM 1505 C C . VAL A 1 208 ? -23.639 0.236 28.560 1.00 49.16 208 VAL A C 1
ATOM 1507 O O . VAL A 1 208 ? -23.615 1.441 28.354 1.00 49.16 208 VAL A O 1
ATOM 1510 N N . ALA A 1 209 ? -22.786 -0.599 27.973 1.00 53.72 209 ALA A N 1
ATOM 1511 C CA . ALA A 1 209 ? -21.918 -0.164 26.885 1.00 53.72 209 ALA A CA 1
ATOM 1512 C C . ALA A 1 209 ? -22.699 -0.149 25.565 1.00 53.72 209 ALA A C 1
ATOM 1514 O O . ALA A 1 209 ? -23.365 -1.129 25.223 1.00 53.72 209 ALA A O 1
ATOM 1515 N N . THR A 1 210 ? -22.622 0.959 24.831 1.00 60.84 210 THR A N 1
ATOM 1516 C CA . THR A 1 210 ? -23.425 1.214 23.621 1.00 60.84 210 THR A CA 1
ATOM 1517 C C . THR A 1 210 ? -22.644 1.132 22.317 1.00 60.84 210 THR A C 1
ATOM 1519 O O . THR A 1 210 ? -23.192 1.434 21.260 1.00 60.84 210 THR A O 1
ATOM 1522 N N . GLY A 1 211 ? -21.379 0.719 22.346 1.00 60.88 211 GLY A N 1
ATOM 1523 C CA . GLY A 1 211 ? -20.588 0.669 21.123 1.00 60.88 211 GLY A CA 1
ATOM 1524 C C . GLY A 1 211 ? -20.936 -0.508 20.203 1.00 60.88 211 GLY A C 1
ATOM 1525 O O . GLY A 1 211 ? -21.512 -1.505 20.652 1.00 60.88 211 GLY A O 1
ATOM 1526 N N . ASN A 1 212 ? -20.558 -0.407 18.924 1.00 69.88 212 ASN A N 1
ATOM 1527 C CA . ASN A 1 212 ? -20.731 -1.487 17.940 1.00 69.88 212 ASN A CA 1
ATOM 1528 C C . ASN A 1 212 ? -19.391 -2.042 17.457 1.00 69.88 212 ASN A C 1
ATOM 1530 O O . ASN A 1 212 ? -18.449 -1.287 17.205 1.00 69.88 212 ASN A O 1
ATOM 1534 N N . VAL A 1 213 ? -19.346 -3.356 17.246 1.00 69.06 213 VAL A N 1
ATOM 1535 C CA . VAL A 1 213 ? -18.242 -4.020 16.548 1.00 69.06 213 VAL A CA 1
ATOM 1536 C C . VAL A 1 213 ? -18.630 -4.231 15.089 1.00 69.06 213 VAL A C 1
ATOM 1538 O O . VAL A 1 213 ? -19.730 -4.695 14.798 1.00 69.06 213 VAL A O 1
ATOM 1541 N N . LEU A 1 214 ? -17.732 -3.884 14.175 1.00 68.81 214 LEU A N 1
ATOM 1542 C CA . LEU A 1 214 ? -17.934 -3.921 12.733 1.00 68.81 214 LEU A CA 1
ATOM 1543 C C . LEU A 1 214 ? -17.002 -4.953 12.101 1.00 68.81 214 LEU A C 1
ATOM 1545 O O . LEU A 1 214 ? -15.784 -4.882 12.253 1.00 68.81 214 LEU A O 1
ATOM 1549 N N . VAL A 1 215 ? -17.575 -5.908 11.378 1.00 68.19 215 VAL A N 1
ATOM 1550 C CA . VAL A 1 215 ? -16.831 -6.965 10.674 1.00 68.19 215 VAL A CA 1
ATOM 1551 C C . VAL A 1 215 ? -17.193 -6.957 9.189 1.00 68.19 215 VAL A C 1
ATOM 1553 O O . VAL A 1 215 ? -18.289 -6.506 8.836 1.00 68.19 215 VAL A O 1
ATOM 1556 N N . PRO A 1 216 ? -16.316 -7.417 8.281 1.00 62.38 216 PRO A N 1
ATOM 1557 C CA . PRO A 1 216 ? -16.655 -7.416 6.872 1.00 62.38 216 PRO A CA 1
ATOM 1558 C C . PRO A 1 216 ? -17.777 -8.432 6.611 1.00 62.38 216 PRO A C 1
ATOM 1560 O O . PRO A 1 216 ? -17.910 -9.427 7.334 1.00 62.38 216 PRO A O 1
ATOM 1563 N N . PRO A 1 217 ? -18.611 -8.204 5.589 1.00 59.03 217 PRO A N 1
ATOM 1564 C CA . PRO A 1 217 ? -19.650 -9.150 5.205 1.00 59.03 217 PRO A CA 1
ATOM 1565 C C . PRO A 1 217 ? -19.100 -10.568 5.000 1.00 59.03 217 PRO A C 1
ATOM 1567 O O . PRO A 1 217 ? -18.104 -10.762 4.307 1.00 59.03 217 PRO A O 1
ATOM 1570 N N . GLY A 1 218 ? -19.760 -11.567 5.589 1.00 58.28 218 GLY A N 1
ATOM 1571 C CA . GLY A 1 218 ? -19.329 -12.968 5.507 1.00 58.28 218 GLY A CA 1
ATOM 1572 C C . GLY A 1 218 ? -18.254 -13.371 6.521 1.00 58.28 218 GLY A C 1
ATOM 1573 O O . GLY A 1 218 ? -17.933 -14.555 6.606 1.00 58.28 218 GLY A O 1
ATOM 1574 N N . ALA A 1 219 ? -17.739 -12.438 7.332 1.00 55.97 219 ALA A N 1
ATOM 1575 C CA . ALA A 1 219 ? -16.923 -12.799 8.484 1.00 55.97 219 ALA A CA 1
ATOM 1576 C C . ALA A 1 219 ? -17.752 -13.616 9.493 1.00 55.97 219 ALA A C 1
ATOM 1578 O O . ALA A 1 219 ? -18.922 -13.291 9.750 1.00 55.97 219 ALA A O 1
ATOM 1579 N N . PRO A 1 220 ? -17.170 -14.677 10.077 1.00 59.22 220 PRO A N 1
ATOM 1580 C CA . PRO A 1 220 ? -17.866 -15.483 11.063 1.00 59.22 220 PRO A CA 1
ATOM 1581 C C . PRO A 1 220 ? -18.127 -14.655 12.336 1.00 59.22 220 PRO A C 1
ATOM 1583 O O . PRO A 1 220 ? -17.294 -13.826 12.702 1.00 59.22 220 PRO A O 1
ATOM 1586 N N . PRO A 1 221 ? -19.229 -14.895 13.074 1.00 55.50 221 PRO A N 1
ATOM 1587 C CA . PRO A 1 221 ? -19.504 -14.216 14.349 1.00 55.50 221 PRO A CA 1
ATOM 1588 C C . PRO A 1 221 ? -18.386 -14.386 15.394 1.00 55.50 221 PRO A C 1
ATOM 1590 O O . PRO A 1 221 ? -18.221 -13.552 16.277 1.00 55.50 221 PRO A O 1
ATOM 1593 N N . THR A 1 222 ? -17.576 -15.441 15.259 1.00 56.09 222 THR A N 1
ATOM 1594 C CA . THR A 1 222 ? -16.372 -15.714 16.060 1.00 56.09 222 THR A CA 1
ATOM 1595 C C . THR A 1 222 ? -15.188 -14.792 15.741 1.00 56.09 222 THR A C 1
ATOM 1597 O O . THR A 1 222 ? -14.122 -14.927 16.341 1.00 56.09 222 THR A O 1
ATOM 1600 N N . ALA A 1 223 ? -15.343 -13.840 14.815 1.00 52.09 223 ALA A N 1
ATOM 1601 C CA . ALA A 1 223 ? -14.385 -12.762 14.576 1.00 52.09 223 ALA A CA 1
ATOM 1602 C C . ALA A 1 223 ? -14.163 -11.888 15.823 1.00 52.09 223 ALA A C 1
ATOM 1604 O O . ALA A 1 223 ? -13.110 -11.266 15.937 1.00 52.09 223 ALA A O 1
ATOM 1605 N N . VAL A 1 224 ? -15.112 -11.891 16.768 1.00 56.19 224 VAL A N 1
ATOM 1606 C CA . VAL A 1 224 ? -15.008 -11.201 18.057 1.00 56.19 224 VAL A CA 1
ATOM 1607 C C . VAL A 1 224 ? -14.801 -12.212 19.180 1.00 56.19 224 VAL A C 1
ATOM 1609 O O . VAL A 1 224 ? -15.685 -13.021 19.462 1.00 56.19 224 VAL A O 1
ATOM 1612 N N . ILE A 1 225 ? -13.657 -12.145 19.862 1.00 59.97 225 ILE A N 1
ATOM 1613 C CA . ILE A 1 225 ? -13.463 -12.845 21.139 1.00 59.97 225 ILE A CA 1
ATOM 1614 C C . ILE A 1 225 ? -13.691 -11.837 22.261 1.00 59.97 225 ILE A C 1
ATOM 1616 O O . ILE A 1 225 ? -12.862 -10.956 22.486 1.00 59.97 225 ILE A O 1
ATOM 1620 N N . GLY A 1 226 ? -14.822 -11.988 22.951 1.00 54.12 226 GLY A N 1
ATOM 1621 C CA . GLY A 1 226 ? -15.111 -11.323 24.214 1.00 54.12 226 GLY A CA 1
ATOM 1622 C C . GLY A 1 226 ? -15.317 -12.360 25.314 1.00 54.12 226 GLY A C 1
ATOM 1623 O O . GLY A 1 226 ? -15.962 -13.386 25.108 1.00 54.12 226 GLY A O 1
ATOM 1624 N N . THR A 1 227 ? -14.750 -12.115 26.488 1.00 51.16 227 THR A N 1
ATOM 1625 C CA . THR A 1 227 ? -15.100 -12.854 27.711 1.00 51.16 227 THR A CA 1
ATOM 1626 C C . THR A 1 227 ? -16.497 -12.409 28.192 1.00 51.16 227 THR A C 1
ATOM 1628 O O . THR A 1 227 ? -16.961 -11.346 27.780 1.00 51.16 227 THR A O 1
ATOM 1631 N N . PRO A 1 228 ? -17.209 -13.172 29.047 1.00 49.12 228 PRO A N 1
ATOM 1632 C CA . PRO A 1 228 ? -18.628 -12.932 29.380 1.00 49.12 228 PRO A CA 1
ATOM 1633 C C . PRO A 1 228 ? -18.982 -11.574 30.027 1.00 49.12 228 PRO A C 1
ATOM 1635 O O . PRO A 1 228 ? -20.152 -11.333 30.304 1.00 49.12 228 PRO A O 1
ATOM 1638 N N . LEU A 1 229 ? -18.009 -10.688 30.268 1.00 48.25 229 LEU A N 1
ATOM 1639 C CA . LEU A 1 229 ? -18.204 -9.336 30.810 1.00 48.25 229 LEU A CA 1
ATOM 1640 C C . LEU A 1 229 ? -17.878 -8.210 29.808 1.00 48.25 229 LEU A C 1
ATOM 1642 O O . LEU A 1 229 ? -18.010 -7.034 30.151 1.00 48.25 229 LEU A O 1
ATOM 1646 N N . VAL A 1 230 ? -17.480 -8.532 28.572 1.00 51.72 230 VAL A N 1
ATOM 1647 C CA . VAL A 1 230 ? -17.260 -7.512 27.539 1.00 51.72 230 VAL A CA 1
ATOM 1648 C C . VAL A 1 230 ? -18.608 -6.923 27.137 1.00 51.72 230 VAL A C 1
ATOM 1650 O O . VAL A 1 230 ? -19.476 -7.613 26.610 1.00 51.72 230 VAL A O 1
ATOM 1653 N N . SER A 1 231 ? -18.777 -5.630 27.392 1.00 57.09 231 SER A N 1
ATOM 1654 C CA . SER A 1 231 ? -20.007 -4.912 27.083 1.00 57.09 231 SER A CA 1
ATOM 1655 C C . SER A 1 231 ? -19.845 -4.204 25.729 1.00 57.09 231 SER A C 1
ATOM 1657 O O . SER A 1 231 ? -19.054 -3.272 25.601 1.00 57.09 231 SER A O 1
ATOM 1659 N N . TYR A 1 232 ? -20.584 -4.659 24.718 1.00 58.25 232 TYR A N 1
ATOM 1660 C CA . TYR A 1 232 ? -20.854 -3.956 23.458 1.00 58.25 232 TYR A CA 1
ATOM 1661 C C . TYR A 1 232 ? -22.325 -4.188 23.094 1.00 58.25 232 TYR A C 1
ATOM 1663 O O . TYR A 1 232 ? -22.916 -5.184 23.510 1.00 58.25 232 TYR A O 1
ATOM 1671 N N . SER A 1 233 ? -22.934 -3.270 22.346 1.00 56.75 233 SER A N 1
ATOM 1672 C CA . SER A 1 233 ? -24.382 -3.297 22.101 1.00 56.75 233 SER A CA 1
ATOM 1673 C C . SER A 1 233 ? -24.792 -4.087 20.864 1.00 56.75 233 SER A C 1
ATOM 1675 O O . SER A 1 233 ? -25.869 -4.681 20.853 1.00 56.75 233 SER A O 1
ATOM 1677 N N . SER A 1 234 ? -23.953 -4.126 19.823 1.00 66.50 234 SER A N 1
ATOM 1678 C CA . SER A 1 234 ? -24.233 -4.926 18.629 1.00 66.50 234 SER A CA 1
ATOM 1679 C C . SER A 1 234 ? -22.980 -5.292 17.828 1.00 66.50 234 SER A C 1
ATOM 1681 O O . SER A 1 234 ? -21.978 -4.574 17.832 1.00 66.50 234 SER A O 1
ATOM 1683 N N . LEU A 1 235 ? -23.059 -6.425 17.125 1.00 65.81 235 LEU A N 1
ATOM 1684 C CA . LEU A 1 235 ? -22.168 -6.789 16.025 1.00 65.81 235 LEU A CA 1
ATOM 1685 C C . LEU A 1 235 ? -22.880 -6.421 14.718 1.00 65.81 235 LEU A C 1
ATOM 1687 O O . LEU A 1 235 ? -23.992 -6.894 14.480 1.00 65.81 235 LEU A O 1
ATOM 1691 N N . GLN A 1 236 ? -22.268 -5.590 13.880 1.00 69.25 236 GLN A N 1
ATOM 1692 C CA . GLN A 1 236 ? -22.823 -5.199 12.582 1.00 69.25 236 GLN A CA 1
ATOM 1693 C C . GLN A 1 236 ? -21.836 -5.518 11.458 1.00 69.25 236 GLN A C 1
ATOM 1695 O O . GLN A 1 236 ? -20.621 -5.560 11.656 1.00 69.25 236 GLN A O 1
ATOM 1700 N N . TYR A 1 237 ? -22.364 -5.732 10.256 1.00 64.19 237 TYR A N 1
ATOM 1701 C CA . TYR A 1 237 ? -21.537 -5.889 9.067 1.00 64.19 237 TYR 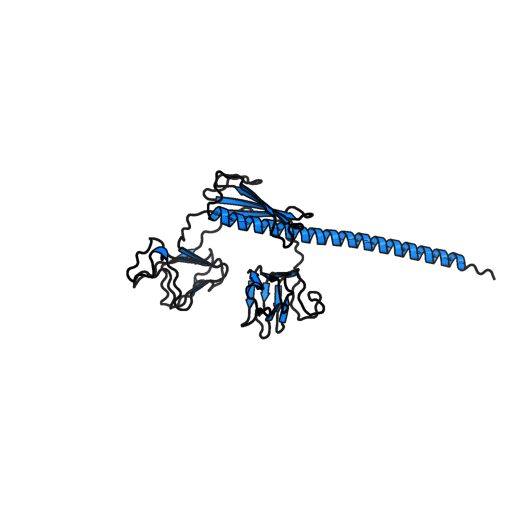A CA 1
ATOM 1702 C C . TYR A 1 237 ? -21.219 -4.525 8.460 1.00 64.19 237 TYR A C 1
ATOM 1704 O O . TYR A 1 237 ? -22.098 -3.666 8.355 1.00 64.19 237 TYR A O 1
ATOM 1712 N N . MET A 1 238 ? -19.972 -4.337 8.030 1.00 57.66 238 MET A N 1
ATOM 1713 C CA . MET A 1 238 ? -19.606 -3.179 7.217 1.00 57.66 238 MET A CA 1
ATOM 1714 C C . MET A 1 238 ? -20.413 -3.207 5.907 1.00 57.66 238 MET A C 1
ATOM 1716 O O . MET A 1 238 ? -20.652 -4.292 5.369 1.00 57.66 238 MET A O 1
ATOM 1720 N N . PRO A 1 239 ? -20.844 -2.052 5.371 1.00 55.00 239 PRO A N 1
ATOM 1721 C CA . PRO A 1 239 ? -21.501 -2.005 4.071 1.00 55.00 239 PRO A CA 1
ATOM 1722 C C . PRO A 1 239 ? -20.638 -2.699 3.008 1.00 55.00 239 PRO A C 1
ATOM 1724 O O . PRO A 1 239 ? -19.443 -2.423 2.911 1.00 55.00 239 PRO A O 1
ATOM 1727 N N . GLN A 1 240 ? -21.238 -3.595 2.217 1.00 49.34 240 GLN A N 1
ATOM 1728 C CA . GLN A 1 240 ? -20.577 -4.209 1.060 1.00 49.34 240 GLN A CA 1
ATOM 1729 C C . GLN A 1 240 ? -20.044 -3.097 0.138 1.00 49.34 240 GLN A C 1
ATOM 1731 O O . GLN A 1 240 ? -20.836 -2.233 -0.262 1.00 49.34 240 GLN A O 1
ATOM 1736 N N . PRO A 1 241 ? -18.745 -3.094 -0.221 1.00 44.03 241 PRO A N 1
ATOM 1737 C CA . PRO A 1 241 ? -18.258 -2.240 -1.293 1.00 44.03 241 PRO A CA 1
ATOM 1738 C C . PRO A 1 2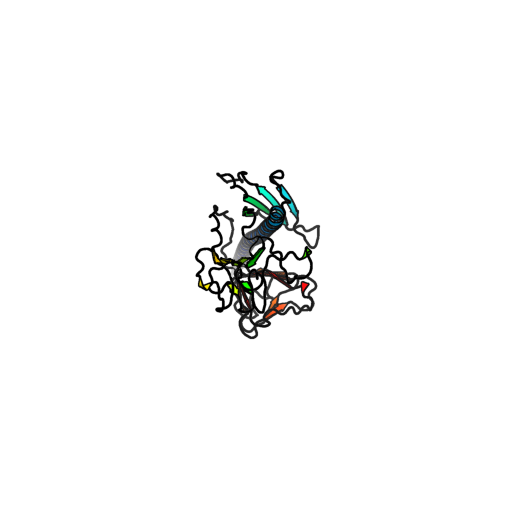41 ? -19.083 -2.540 -2.548 1.00 44.03 241 PRO A C 1
ATOM 1740 O O . PRO A 1 241 ? -19.215 -3.703 -2.929 1.00 44.03 241 PRO A O 1
ATOM 1743 N N . GLN A 1 242 ? -19.672 -1.524 -3.187 1.00 41.28 242 GLN A N 1
ATOM 1744 C CA . GLN A 1 242 ? -20.273 -1.756 -4.499 1.00 41.28 242 GLN A CA 1
ATOM 1745 C C . GLN A 1 242 ? -19.156 -2.194 -5.455 1.00 41.28 242 GLN A C 1
ATOM 1747 O O . GLN A 1 242 ? -18.154 -1.481 -5.552 1.00 41.28 242 GLN A O 1
ATOM 1752 N N . PRO A 1 243 ? -19.293 -3.342 -6.142 1.00 33.38 243 PRO A N 1
ATOM 1753 C CA . PRO A 1 243 ? -18.305 -3.762 -7.118 1.00 33.38 243 PRO A CA 1
ATOM 1754 C C . PRO A 1 243 ? -18.286 -2.732 -8.245 1.00 33.38 243 PRO A C 1
ATOM 1756 O O . PRO A 1 243 ? -19.270 -2.548 -8.962 1.00 33.38 243 PRO A O 1
ATOM 1759 N N . LEU A 1 244 ? -17.169 -2.025 -8.355 1.00 34.66 244 LEU A N 1
ATOM 1760 C CA . LEU A 1 244 ? -16.890 -1.129 -9.465 1.00 34.66 244 LEU A CA 1
ATOM 1761 C C . LEU A 1 244 ? -16.154 -1.909 -10.559 1.00 34.66 244 LEU A C 1
ATOM 1763 O O . LEU A 1 244 ? -15.499 -2.910 -10.249 1.00 34.66 244 LEU A O 1
ATOM 1767 N N . PRO A 1 245 ? -16.251 -1.479 -11.829 1.00 34.94 245 PRO A N 1
ATOM 1768 C CA . PRO A 1 245 ? -15.485 -2.085 -12.907 1.00 34.94 245 PRO A CA 1
ATOM 1769 C C . PRO A 1 245 ? -13.993 -2.088 -12.541 1.00 34.94 245 PRO A C 1
ATOM 1771 O O . PRO A 1 245 ? -13.489 -1.050 -12.097 1.00 34.94 245 PRO A O 1
ATOM 1774 N N . PRO A 1 246 ? -13.282 -3.217 -12.701 1.00 33.91 246 PRO A N 1
ATOM 1775 C CA . PRO A 1 246 ? -11.839 -3.250 -12.531 1.00 33.91 246 PRO A CA 1
ATOM 1776 C C . PRO A 1 246 ? -11.190 -2.205 -13.440 1.00 33.91 246 PRO A C 1
ATOM 1778 O O . PRO A 1 246 ? -11.518 -2.117 -14.623 1.00 33.91 246 PRO A O 1
ATOM 1781 N N . VAL A 1 247 ? -10.268 -1.417 -12.893 1.00 31.83 247 VAL A N 1
ATOM 1782 C CA . VAL A 1 247 ? -9.329 -0.661 -13.720 1.00 31.83 247 VAL A CA 1
ATOM 1783 C C . VAL A 1 247 ? -8.204 -1.628 -14.056 1.00 31.83 247 VAL A C 1
ATOM 1785 O O . VAL A 1 247 ? -7.435 -2.006 -13.171 1.00 31.83 247 VAL A O 1
ATOM 1788 N N . ASP A 1 248 ? -8.143 -2.069 -15.311 1.00 29.66 248 ASP A N 1
ATOM 1789 C CA . ASP A 1 248 ? -7.048 -2.909 -15.788 1.00 29.66 248 ASP A CA 1
ATOM 1790 C C . ASP A 1 248 ? -5.733 -2.135 -15.675 1.00 29.66 248 ASP A C 1
ATOM 1792 O O . ASP A 1 248 ? -5.490 -1.151 -16.375 1.00 29.66 248 ASP A O 1
ATOM 1796 N N . MET A 1 249 ? -4.867 -2.591 -14.771 1.00 24.66 249 MET A N 1
ATOM 1797 C CA . MET A 1 249 ? -3.474 -2.178 -14.768 1.00 24.66 249 MET A CA 1
ATOM 1798 C C . MET A 1 249 ? -2.717 -3.088 -15.730 1.00 24.66 249 MET A C 1
ATOM 1800 O O . MET A 1 249 ? -2.377 -4.222 -15.389 1.00 24.66 249 MET A O 1
ATOM 1804 N N . GLU A 1 250 ? -2.441 -2.600 -16.941 1.00 31.39 250 GLU A N 1
ATOM 1805 C CA . GLU A 1 250 ? -1.512 -3.287 -17.838 1.00 31.39 250 GLU A CA 1
ATOM 1806 C C . GLU A 1 250 ? -0.145 -3.405 -17.157 1.00 31.39 250 GLU A C 1
ATOM 1808 O O . GLU A 1 250 ? 0.512 -2.405 -16.877 1.00 31.39 250 GLU A O 1
ATOM 1813 N N . GLY A 1 251 ? 0.311 -4.632 -16.917 1.00 39.28 251 GLY A N 1
ATOM 1814 C CA . GLY A 1 251 ? 1.671 -4.899 -16.453 1.00 39.28 251 GLY A CA 1
ATOM 1815 C C . GLY A 1 251 ? 1.811 -5.155 -14.956 1.00 39.28 251 GLY A C 1
ATOM 1816 O O . GLY A 1 251 ? 2.745 -4.653 -14.336 1.00 39.28 251 GLY A O 1
ATOM 1817 N N . ASN A 1 252 ? 0.961 -6.002 -14.371 1.00 37.19 252 ASN A N 1
ATOM 1818 C CA . ASN A 1 252 ? 1.441 -6.845 -13.278 1.00 37.19 252 ASN A CA 1
ATOM 1819 C C . ASN A 1 252 ? 2.289 -7.945 -13.930 1.00 37.19 252 ASN A C 1
ATOM 1821 O O . ASN A 1 252 ? 1.758 -8.965 -14.364 1.00 37.19 252 ASN A O 1
ATOM 1825 N N . ASN A 1 253 ? 3.578 -7.671 -14.145 1.00 41.88 253 ASN A N 1
ATOM 1826 C CA . ASN A 1 253 ? 4.478 -8.626 -14.776 1.00 41.88 253 ASN A CA 1
ATOM 1827 C C . ASN A 1 253 ? 4.541 -9.862 -13.860 1.00 41.88 253 ASN A C 1
ATOM 1829 O O . ASN A 1 253 ? 5.121 -9.820 -12.780 1.00 41.88 253 ASN A O 1
ATOM 1833 N N . THR A 1 254 ? 3.874 -10.944 -14.263 1.00 39.84 254 THR A N 1
ATOM 1834 C CA . THR A 1 254 ? 3.694 -12.211 -13.532 1.00 39.84 254 THR A CA 1
ATOM 1835 C C . THR A 1 254 ? 4.978 -13.041 -13.442 1.00 39.84 254 THR A C 1
ATOM 1837 O O . THR A 1 254 ? 4.927 -14.265 -13.319 1.00 39.84 254 THR A O 1
ATOM 1840 N N . ALA A 1 255 ? 6.150 -12.411 -13.518 1.00 46.06 255 ALA A N 1
ATOM 1841 C CA . ALA A 1 255 ? 7.372 -13.066 -13.096 1.00 46.06 255 ALA A CA 1
ATOM 1842 C C . ALA A 1 255 ? 7.297 -13.177 -11.571 1.00 46.06 255 ALA A C 1
ATOM 1844 O O . ALA A 1 255 ? 7.321 -12.162 -10.877 1.00 46.06 255 ALA A O 1
ATOM 1845 N N . ALA A 1 256 ? 7.132 -14.401 -11.062 1.00 54.84 256 ALA A N 1
ATOM 1846 C CA . ALA A 1 256 ? 7.114 -14.670 -9.631 1.00 54.84 256 ALA A CA 1
ATOM 1847 C C . ALA A 1 256 ? 8.325 -13.983 -8.987 1.00 54.84 256 ALA A C 1
ATOM 1849 O O . ALA A 1 256 ? 9.470 -14.327 -9.294 1.00 54.84 256 ALA A O 1
ATOM 1850 N N . ALA A 1 257 ? 8.066 -12.970 -8.155 1.00 60.22 257 ALA A N 1
ATOM 1851 C CA . ALA A 1 257 ? 9.127 -12.274 -7.451 1.00 60.22 257 ALA A CA 1
ATOM 1852 C C . ALA A 1 257 ? 9.946 -13.317 -6.670 1.00 60.22 257 ALA A C 1
ATOM 1854 O O . ALA A 1 257 ? 9.369 -14.252 -6.103 1.00 60.22 257 ALA A O 1
ATOM 1855 N N . PRO A 1 258 ? 11.284 -13.222 -6.681 1.00 75.62 258 PRO A N 1
ATOM 1856 C CA . PRO A 1 258 ? 12.127 -14.268 -6.131 1.00 75.62 258 PRO A CA 1
ATOM 1857 C C . PRO A 1 258 ? 11.836 -14.442 -4.640 1.00 75.62 258 PRO A C 1
ATOM 1859 O O . PRO A 1 258 ? 11.865 -13.476 -3.875 1.00 75.62 258 PRO A O 1
ATOM 1862 N N . ALA A 1 259 ? 11.564 -15.681 -4.234 1.00 79.38 259 ALA A N 1
ATOM 1863 C CA . ALA A 1 259 ? 11.502 -16.042 -2.826 1.00 79.38 259 ALA A CA 1
ATOM 1864 C C . ALA A 1 259 ? 12.914 -16.030 -2.216 1.00 79.38 259 ALA A C 1
ATOM 1866 O O . ALA A 1 259 ? 13.905 -16.324 -2.900 1.00 79.38 259 ALA A O 1
ATOM 1867 N N . VAL A 1 260 ? 13.008 -15.718 -0.924 1.00 80.25 260 VAL A N 1
ATOM 1868 C CA . VAL A 1 260 ? 14.262 -15.776 -0.156 1.00 80.25 260 VAL A CA 1
ATOM 1869 C C . VAL A 1 260 ? 14.044 -16.716 1.020 1.00 80.25 260 VAL A C 1
ATOM 1871 O O . VAL A 1 260 ? 13.519 -16.319 2.055 1.00 80.25 260 VAL A O 1
ATOM 1874 N N . ASN A 1 261 ? 14.439 -17.977 0.830 1.00 82.00 261 ASN A N 1
ATOM 1875 C CA . ASN A 1 261 ? 14.166 -19.073 1.770 1.00 82.00 261 ASN A CA 1
ATOM 1876 C C . ASN A 1 261 ? 15.445 -19.772 2.263 1.00 82.00 261 ASN A C 1
ATOM 1878 O O . ASN A 1 261 ? 15.386 -20.848 2.854 1.00 82.00 261 ASN A O 1
ATOM 1882 N N . SER A 1 262 ? 16.615 -19.196 1.989 1.00 79.38 262 SER A N 1
ATOM 1883 C CA . SER A 1 262 ? 17.916 -19.746 2.370 1.00 79.38 262 SER A CA 1
ATOM 1884 C C . SER A 1 262 ? 18.811 -18.653 2.939 1.00 79.38 262 SER A C 1
ATOM 1886 O O . SER A 1 262 ? 18.822 -17.536 2.420 1.00 79.38 262 SER A O 1
ATOM 1888 N N . ALA A 1 263 ? 19.583 -18.998 3.971 1.00 77.75 263 ALA A N 1
ATOM 1889 C CA . ALA A 1 263 ? 20.581 -18.109 4.551 1.00 77.75 263 ALA A CA 1
ATOM 1890 C C . ALA A 1 263 ? 21.643 -17.700 3.505 1.00 77.75 263 ALA A C 1
ATOM 1892 O O . ALA A 1 263 ? 21.911 -18.471 2.577 1.00 77.75 263 ALA A O 1
ATOM 1893 N N . PRO A 1 264 ? 22.285 -16.527 3.660 1.00 77.00 264 PRO A N 1
ATOM 1894 C CA . PRO A 1 264 ? 23.453 -16.167 2.865 1.00 77.00 264 PRO A CA 1
ATOM 1895 C C . PRO A 1 264 ? 24.535 -17.263 2.940 1.00 77.00 264 PRO A C 1
ATOM 1897 O O . PRO A 1 264 ? 24.745 -17.831 4.015 1.00 77.00 264 PRO A O 1
ATOM 1900 N N . PRO A 1 265 ? 25.273 -17.532 1.847 1.00 76.62 265 PRO A N 1
ATOM 1901 C CA . PRO A 1 265 ? 25.266 -16.809 0.575 1.00 76.62 265 PRO A CA 1
ATOM 1902 C C . PRO A 1 265 ? 24.195 -17.308 -0.413 1.00 76.62 265 PRO A C 1
ATOM 1904 O O . PRO A 1 265 ? 24.003 -18.507 -0.599 1.00 76.62 265 PRO A O 1
ATOM 1907 N N . GLY A 1 266 ? 23.556 -16.372 -1.118 1.00 82.81 266 GLY A N 1
ATOM 1908 C CA . GLY A 1 266 ? 22.634 -16.633 -2.229 1.00 82.81 266 GLY A CA 1
ATOM 1909 C C . GLY A 1 266 ? 22.676 -15.487 -3.247 1.00 82.81 266 GLY A C 1
ATOM 1910 O O . GLY A 1 266 ? 23.186 -14.418 -2.913 1.00 82.81 266 GLY A O 1
ATOM 1911 N N . PRO A 1 267 ? 22.159 -15.666 -4.477 1.00 82.19 267 PRO A N 1
ATOM 1912 C CA . PRO A 1 267 ? 22.224 -14.643 -5.530 1.00 82.19 267 PRO A CA 1
ATOM 1913 C C . PRO A 1 267 ? 21.482 -13.342 -5.181 1.00 82.19 267 PRO A C 1
ATOM 1915 O O . PRO A 1 267 ? 21.723 -12.313 -5.803 1.00 82.19 267 PRO A O 1
ATOM 1918 N N . GLN A 1 268 ? 20.584 -13.378 -4.196 1.00 87.81 268 GLN A N 1
ATOM 1919 C CA . GLN A 1 268 ? 19.848 -12.220 -3.692 1.00 87.81 268 GLN A CA 1
ATOM 1920 C C . GLN A 1 268 ? 20.6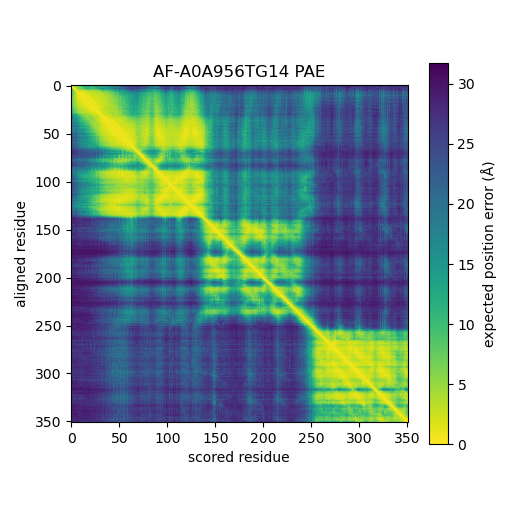53 -11.386 -2.683 1.00 87.81 268 GLN A C 1
ATOM 1922 O O . GLN A 1 268 ? 20.200 -10.309 -2.294 1.00 87.81 268 GLN A O 1
ATOM 1927 N N . PHE A 1 269 ? 21.817 -11.878 -2.254 1.00 90.12 269 PHE A N 1
ATOM 1928 C CA . PHE A 1 269 ? 22.675 -11.240 -1.266 1.00 90.12 269 PHE A CA 1
ATOM 1929 C C . PHE A 1 269 ? 23.974 -10.752 -1.903 1.00 90.12 269 PHE A C 1
ATOM 1931 O O . PHE A 1 269 ? 24.504 -11.361 -2.833 1.00 90.12 269 PHE A O 1
ATOM 1938 N N . ASP A 1 270 ? 24.523 -9.666 -1.374 1.00 87.50 270 ASP A N 1
ATOM 1939 C CA . ASP A 1 270 ? 25.869 -9.237 -1.723 1.00 87.50 270 ASP A CA 1
ATOM 1940 C C . ASP A 1 270 ? 26.955 -10.057 -1.004 1.00 87.50 270 ASP A C 1
ATOM 1942 O O . ASP A 1 270 ? 26.690 -10.918 -0.162 1.00 87.50 270 ASP A O 1
ATOM 1946 N N . ALA A 1 271 ? 28.219 -9.765 -1.322 1.00 86.12 271 ALA A N 1
ATOM 1947 C CA . ALA A 1 271 ? 29.376 -10.443 -0.738 1.00 86.12 271 ALA A CA 1
ATOM 1948 C C . ALA A 1 271 ? 29.498 -10.279 0.791 1.00 86.12 271 ALA A C 1
ATOM 1950 O O . ALA A 1 271 ? 30.251 -11.010 1.430 1.00 86.12 271 ALA A O 1
ATOM 1951 N N . SER A 1 272 ? 28.788 -9.317 1.382 1.00 86.69 272 SER A N 1
ATOM 1952 C CA . SER A 1 272 ? 28.748 -9.059 2.823 1.00 86.69 272 SER A CA 1
ATOM 1953 C C . SER A 1 272 ? 27.512 -9.671 3.499 1.00 86.69 272 SER A C 1
ATOM 1955 O O . SER A 1 272 ? 27.343 -9.518 4.710 1.00 86.69 272 SER A O 1
ATOM 1957 N N . GLY A 1 273 ? 26.676 -10.390 2.743 1.00 88.81 273 GLY A N 1
ATOM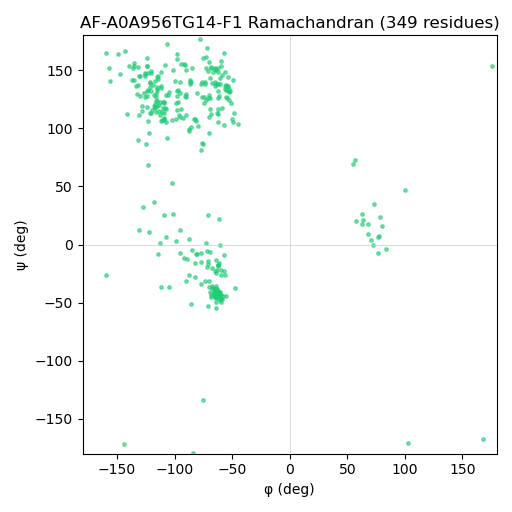 1958 C CA . GLY A 1 273 ? 25.474 -11.054 3.237 1.00 88.81 273 GLY A CA 1
ATOM 1959 C C . GLY A 1 273 ? 24.273 -10.125 3.413 1.00 88.81 273 GLY A C 1
ATOM 1960 O O . GLY A 1 273 ? 23.329 -10.516 4.096 1.00 88.81 273 GLY A O 1
ATOM 1961 N N . TYR A 1 274 ? 24.289 -8.921 2.830 1.00 90.50 274 TYR A N 1
ATOM 1962 C CA . TYR A 1 274 ? 23.119 -8.040 2.813 1.00 90.50 274 TYR A CA 1
ATOM 1963 C C . TYR A 1 274 ? 22.217 -8.365 1.635 1.00 90.50 274 TYR A C 1
ATOM 1965 O O . TYR A 1 274 ? 22.701 -8.598 0.528 1.00 90.50 274 TYR A O 1
ATOM 1973 N N . LEU A 1 275 ? 20.908 -8.333 1.865 1.00 92.06 275 LEU A N 1
ATOM 1974 C CA . LEU A 1 275 ? 19.924 -8.436 0.801 1.00 92.06 275 LEU A CA 1
ATOM 1975 C C . LEU A 1 275 ? 20.084 -7.236 -0.145 1.00 92.06 275 LEU A C 1
ATOM 1977 O O . LEU A 1 275 ? 20.185 -6.090 0.303 1.00 92.06 275 LEU A O 1
ATOM 1981 N N . LEU A 1 276 ? 20.123 -7.497 -1.450 1.00 88.38 276 LEU A N 1
ATOM 1982 C CA . LEU A 1 276 ? 20.116 -6.442 -2.463 1.00 88.38 276 LEU A CA 1
ATOM 1983 C C . LEU A 1 276 ? 18.777 -5.666 -2.415 1.00 88.38 276 LEU A C 1
ATOM 1985 O O . LEU A 1 276 ? 17.765 -6.207 -1.986 1.00 88.38 276 LEU A O 1
ATOM 1989 N N . PRO A 1 277 ? 18.715 -4.384 -2.801 1.00 88.12 277 PRO A N 1
ATOM 1990 C CA . PRO A 1 277 ? 17.438 -3.673 -2.894 1.00 88.12 277 PRO A CA 1
ATOM 1991 C C . PRO A 1 277 ? 16.575 -4.234 -4.032 1.00 88.12 277 PRO A C 1
ATOM 1993 O O . PRO A 1 277 ? 17.083 -4.493 -5.124 1.00 88.12 277 PRO A O 1
ATOM 1996 N N . GLY A 1 278 ? 15.265 -4.388 -3.811 1.00 84.25 278 GLY A N 1
ATOM 1997 C CA . GLY A 1 278 ? 14.376 -4.945 -4.832 1.00 84.25 278 GLY A CA 1
ATOM 1998 C C . GLY A 1 278 ? 12.980 -5.338 -4.353 1.00 84.25 278 GLY A C 1
ATOM 1999 O O . GLY A 1 278 ? 12.545 -4.967 -3.259 1.00 84.25 278 GLY A O 1
ATOM 2000 N N . VAL A 1 279 ? 12.285 -6.081 -5.219 1.00 79.56 279 VAL A N 1
ATOM 2001 C CA . VAL A 1 279 ? 10.970 -6.684 -4.967 1.00 79.56 279 VAL A CA 1
ATOM 2002 C C . VAL A 1 279 ? 11.140 -8.189 -4.794 1.00 79.56 279 VAL A C 1
ATOM 2004 O O . VAL A 1 279 ? 11.741 -8.854 -5.638 1.00 79.56 279 VAL A O 1
ATOM 2007 N N . TYR A 1 280 ? 10.586 -8.711 -3.711 1.00 84.50 280 TYR A N 1
ATOM 2008 C CA . TYR A 1 280 ? 10.689 -10.093 -3.276 1.00 84.50 280 TYR A CA 1
ATOM 2009 C C . TYR A 1 280 ? 9.301 -10.700 -3.135 1.00 84.50 280 TYR A C 1
ATOM 2011 O O . TYR A 1 280 ? 8.342 -10.002 -2.801 1.00 84.50 280 TYR A O 1
ATOM 2019 N N . GLY A 1 281 ? 9.208 -11.999 -3.412 1.00 85.81 281 GLY A N 1
ATOM 2020 C CA . GLY A 1 281 ? 7.995 -12.773 -3.177 1.00 85.81 281 GLY A CA 1
ATOM 2021 C C . GLY A 1 281 ? 7.827 -13.056 -1.687 1.00 85.81 281 GLY A C 1
ATOM 2022 O O . GLY A 1 281 ? 8.016 -12.179 -0.842 1.00 85.81 281 GLY A O 1
ATOM 2023 N N . ASP A 1 282 ? 7.509 -14.303 -1.367 1.00 83.75 282 ASP A N 1
ATOM 2024 C CA . ASP A 1 282 ? 7.493 -14.760 0.016 1.00 83.75 282 ASP A CA 1
ATOM 2025 C C . ASP A 1 282 ? 8.929 -14.931 0.528 1.00 83.75 282 ASP A C 1
ATOM 2027 O O . ASP A 1 282 ? 9.764 -15.594 -0.099 1.00 83.75 282 ASP A O 1
ATOM 2031 N N . VAL A 1 283 ? 9.231 -14.302 1.661 1.00 86.06 283 VAL A N 1
ATOM 2032 C CA . VAL A 1 283 ? 10.537 -14.381 2.321 1.00 86.06 283 VAL A CA 1
ATOM 2033 C C . VAL A 1 283 ? 10.371 -15.047 3.672 1.00 86.06 283 VAL A C 1
ATOM 2035 O O . VAL A 1 283 ? 9.610 -14.572 4.509 1.00 86.06 283 VAL A O 1
ATOM 2038 N N . THR A 1 284 ? 11.105 -16.135 3.900 1.00 89.75 284 THR A N 1
ATOM 2039 C CA . THR A 1 284 ? 11.142 -16.831 5.190 1.00 89.75 284 THR A CA 1
ATOM 2040 C C . THR A 1 284 ? 12.562 -16.842 5.741 1.00 89.75 284 THR A C 1
ATOM 2042 O O . THR A 1 284 ? 13.473 -17.465 5.191 1.00 89.75 284 THR A O 1
ATOM 2045 N N . VAL A 1 285 ? 12.735 -16.172 6.873 1.00 87.25 285 VAL A N 1
ATOM 2046 C CA . VAL A 1 285 ? 13.961 -16.128 7.660 1.00 87.25 285 VAL A CA 1
ATOM 2047 C C . VAL A 1 285 ? 13.858 -17.199 8.744 1.00 87.25 285 VAL A C 1
ATOM 2049 O O . VAL A 1 285 ? 12.959 -17.160 9.581 1.00 87.25 285 VAL A O 1
ATOM 2052 N N . ASN A 1 286 ? 14.752 -18.191 8.700 1.00 88.56 286 ASN A N 1
ATOM 2053 C CA . ASN A 1 286 ? 14.685 -19.369 9.565 1.00 88.56 286 ASN A CA 1
ATOM 2054 C C . ASN A 1 286 ? 16.032 -19.676 10.227 1.00 88.56 286 ASN A C 1
ATOM 2056 O O . ASN A 1 286 ? 16.850 -20.413 9.677 1.00 88.56 286 ASN A O 1
ATOM 2060 N N . GLY A 1 287 ? 16.255 -19.088 11.403 1.00 84.88 287 GLY A N 1
ATOM 2061 C CA . GLY A 1 287 ? 17.465 -19.268 12.206 1.00 84.88 287 GLY A CA 1
ATOM 2062 C C . GLY A 1 287 ? 18.670 -18.466 11.706 1.00 84.88 287 GLY A C 1
ATOM 2063 O O . GLY A 1 287 ? 19.808 -18.863 11.951 1.00 84.88 287 GLY A O 1
ATOM 2064 N N . TRP A 1 288 ? 18.438 -17.375 10.968 1.00 87.69 288 TRP A N 1
ATOM 2065 C CA . TRP A 1 288 ? 19.488 -16.491 10.453 1.00 87.69 288 TRP A CA 1
ATOM 2066 C C . TRP A 1 288 ? 19.069 -15.015 10.477 1.00 87.69 288 TRP A C 1
ATOM 2068 O O . TRP A 1 288 ? 17.905 -14.685 10.669 1.00 87.69 288 TRP A O 1
ATOM 2078 N N . ASP A 1 289 ? 20.040 -14.119 10.298 1.00 87.00 289 ASP A N 1
ATOM 2079 C CA . ASP A 1 289 ? 19.831 -12.668 10.323 1.00 87.00 289 ASP A CA 1
ATOM 2080 C C . ASP A 1 289 ? 19.702 -12.102 8.900 1.00 87.00 289 ASP A C 1
ATOM 2082 O O . ASP A 1 289 ? 20.648 -12.166 8.107 1.00 87.00 289 ASP A O 1
ATOM 2086 N N . LEU A 1 290 ? 18.534 -11.552 8.570 1.00 89.31 290 LEU A N 1
ATOM 2087 C CA . LEU A 1 290 ? 18.271 -10.834 7.331 1.00 89.31 290 LEU A CA 1
ATOM 2088 C C . LEU A 1 290 ? 18.819 -9.411 7.429 1.00 89.31 290 LEU A C 1
ATOM 2090 O O . LEU A 1 290 ? 18.200 -8.524 8.016 1.00 89.31 290 LEU A O 1
ATOM 2094 N N . LYS A 1 291 ? 19.972 -9.187 6.799 1.00 90.44 291 LYS A N 1
ATOM 2095 C CA . LYS A 1 291 ? 20.659 -7.895 6.813 1.00 90.44 291 LYS A CA 1
ATOM 2096 C C . LYS A 1 291 ? 20.210 -7.015 5.654 1.00 90.44 291 LYS A C 1
ATOM 2098 O O . LYS A 1 291 ? 20.309 -7.424 4.498 1.00 90.44 291 LYS A O 1
ATOM 2103 N N . LEU A 1 292 ? 19.778 -5.790 5.942 1.00 89.31 292 LEU A N 1
ATOM 2104 C CA . LEU A 1 292 ? 19.357 -4.807 4.939 1.00 89.31 292 LEU A CA 1
ATOM 2105 C C . LEU A 1 292 ? 20.335 -3.626 4.883 1.00 89.31 292 LEU A C 1
ATOM 2107 O O . LEU A 1 292 ? 20.733 -3.080 5.916 1.00 89.31 292 LEU A O 1
ATOM 2111 N N . ARG A 1 293 ? 20.715 -3.208 3.669 1.00 87.38 293 ARG A N 1
ATOM 2112 C CA . ARG A 1 293 ? 21.525 -1.998 3.454 1.00 87.38 293 ARG A CA 1
ATOM 2113 C C . ARG A 1 293 ? 20.747 -0.731 3.777 1.00 87.38 293 ARG A C 1
ATOM 2115 O O . ARG A 1 293 ? 19.563 -0.626 3.446 1.00 87.38 293 ARG A O 1
ATOM 2122 N N . GLN A 1 294 ? 21.455 0.242 4.344 1.00 84.69 294 GLN A N 1
ATOM 2123 C CA . GLN A 1 294 ? 20.898 1.547 4.691 1.00 84.69 294 GLN A CA 1
ATOM 2124 C C . GLN A 1 294 ? 20.435 2.353 3.465 1.00 84.69 294 GLN A C 1
ATOM 2126 O O . GLN A 1 294 ? 21.006 2.235 2.379 1.00 84.69 294 GLN A O 1
ATOM 2131 N N . GLY A 1 295 ? 19.419 3.202 3.645 1.00 75.62 295 GLY A N 1
ATOM 2132 C CA . GLY A 1 295 ? 18.951 4.146 2.619 1.00 75.62 295 GLY A CA 1
ATOM 2133 C C . GLY A 1 295 ? 18.234 3.502 1.431 1.00 75.62 295 GLY A C 1
ATOM 2134 O O . GLY A 1 295 ? 17.872 4.192 0.479 1.00 75.62 295 GLY A O 1
ATOM 2135 N N . GLN A 1 296 ? 18.036 2.186 1.474 1.00 85.31 296 GLN A N 1
ATOM 2136 C CA . GLN A 1 296 ? 17.425 1.417 0.401 1.00 85.31 296 GLN A CA 1
ATOM 2137 C C . GLN A 1 296 ? 15.939 1.155 0.655 1.00 85.31 296 GLN A C 1
ATOM 2139 O O . GLN A 1 296 ? 15.433 1.306 1.770 1.00 85.31 296 GLN A O 1
ATOM 2144 N N . THR A 1 297 ? 15.231 0.759 -0.405 1.00 75.44 297 THR A N 1
ATOM 2145 C CA . THR A 1 297 ? 13.833 0.324 -0.323 1.00 75.44 297 THR A CA 1
ATOM 2146 C C . THR A 1 297 ? 13.715 -1.148 -0.698 1.00 75.44 297 THR A C 1
ATOM 2148 O O . THR A 1 297 ? 14.226 -1.567 -1.735 1.00 75.44 297 THR A O 1
ATOM 2151 N N . TYR A 1 298 ? 13.001 -1.904 0.130 1.00 82.06 298 TYR A N 1
ATOM 2152 C CA . TYR A 1 298 ? 12.712 -3.320 -0.060 1.00 82.06 298 TYR A CA 1
ATOM 2153 C C . TYR A 1 298 ? 11.204 -3.517 -0.092 1.00 82.06 298 TYR A C 1
ATOM 2155 O O . TYR A 1 298 ? 10.487 -2.951 0.737 1.00 82.06 298 TYR A O 1
ATOM 2163 N N . PHE A 1 299 ? 10.732 -4.317 -1.040 1.00 76.50 299 PHE A N 1
ATOM 2164 C CA . PHE A 1 299 ? 9.334 -4.709 -1.146 1.00 76.50 299 PHE A CA 1
ATOM 2165 C C . PHE A 1 299 ? 9.233 -6.222 -0.980 1.00 76.50 299 PHE A C 1
ATOM 2167 O O . PHE A 1 299 ? 9.929 -6.951 -1.677 1.00 76.50 299 PHE A O 1
ATOM 2174 N N . PHE A 1 300 ? 8.364 -6.681 -0.089 1.00 80.62 300 PHE A N 1
ATOM 2175 C CA . PHE A 1 300 ? 8.099 -8.092 0.167 1.00 80.62 300 PHE A CA 1
ATOM 2176 C C . PHE A 1 300 ? 6.622 -8.388 -0.083 1.00 80.62 300 PHE A C 1
ATOM 2178 O O . PHE A 1 300 ? 5.756 -7.603 0.313 1.00 80.62 300 PHE A O 1
ATOM 2185 N N . GLU A 1 301 ? 6.321 -9.523 -0.704 1.00 78.38 301 GLU A N 1
ATOM 2186 C CA . GLU A 1 301 ? 4.947 -10.014 -0.786 1.00 78.38 301 GLU A CA 1
ATOM 2187 C C . GLU A 1 301 ? 4.505 -10.495 0.607 1.00 78.38 301 GLU A C 1
ATOM 2189 O O . GLU A 1 301 ? 3.541 -9.968 1.165 1.00 78.38 301 GLU A O 1
ATOM 2194 N N . THR A 1 302 ? 5.289 -11.378 1.235 1.00 77.62 302 THR A N 1
ATOM 2195 C CA . THR A 1 302 ? 5.201 -11.719 2.665 1.00 77.62 302 THR A CA 1
ATOM 2196 C C . THR A 1 302 ? 6.594 -11.782 3.294 1.00 77.62 302 THR A C 1
ATOM 2198 O O . THR A 1 302 ? 7.581 -12.066 2.614 1.00 77.62 302 THR A O 1
ATOM 2201 N N . LEU A 1 303 ? 6.688 -11.506 4.597 1.00 83.00 303 LEU A N 1
ATOM 2202 C CA . LEU A 1 303 ? 7.931 -11.628 5.364 1.00 83.00 303 LEU A CA 1
ATOM 2203 C C . LEU A 1 303 ? 7.677 -12.409 6.656 1.00 83.00 303 LEU A C 1
ATOM 2205 O O . LEU A 1 303 ? 7.018 -11.909 7.567 1.00 83.00 303 LEU A O 1
ATOM 2209 N N . ASP A 1 304 ? 8.220 -13.617 6.740 1.00 86.56 304 ASP A N 1
ATOM 2210 C CA . ASP A 1 304 ? 8.158 -14.480 7.917 1.00 86.56 304 ASP A CA 1
ATOM 2211 C C . ASP A 1 304 ? 9.526 -14.566 8.608 1.00 86.56 304 ASP A C 1
ATOM 2213 O O . ASP A 1 304 ? 10.505 -15.030 8.033 1.00 86.56 304 ASP A O 1
ATOM 2217 N N . VAL A 1 305 ? 9.581 -14.105 9.853 1.00 85.62 305 VAL A N 1
ATOM 2218 C CA . VAL A 1 305 ? 10.740 -14.079 10.757 1.00 85.62 305 VAL A CA 1
ATOM 2219 C C . VAL A 1 305 ? 10.344 -14.730 12.092 1.00 85.62 305 VAL A C 1
ATOM 2221 O O . VAL A 1 305 ? 10.762 -14.303 13.167 1.00 85.62 305 VAL A O 1
ATOM 2224 N N . SER A 1 306 ? 9.450 -15.723 12.057 1.00 80.31 306 SER A N 1
ATOM 2225 C CA . SER A 1 306 ? 8.870 -16.346 13.257 1.00 80.31 306 SER A CA 1
ATOM 2226 C C . SER A 1 306 ? 9.738 -17.432 13.896 1.00 80.31 306 SER A C 1
ATOM 2228 O O . SER A 1 306 ? 9.514 -17.806 15.049 1.00 80.31 306 SER A O 1
ATOM 2230 N N . ALA A 1 307 ? 10.742 -17.941 13.185 1.00 82.25 307 ALA A N 1
ATOM 2231 C CA . ALA A 1 307 ? 11.632 -18.964 13.714 1.00 82.25 307 ALA A CA 1
ATOM 2232 C C . ALA A 1 307 ? 12.607 -18.376 14.744 1.00 82.25 307 ALA A C 1
ATOM 2234 O O . ALA A 1 307 ? 13.170 -17.299 14.548 1.00 82.25 307 ALA A O 1
ATOM 2235 N N . ALA A 1 308 ? 12.856 -19.111 15.828 1.00 80.19 308 ALA A N 1
ATOM 2236 C CA . ALA A 1 308 ? 13.796 -18.696 16.864 1.00 80.19 308 ALA A CA 1
ATOM 2237 C C . ALA A 1 308 ? 15.199 -18.428 16.284 1.00 80.19 308 ALA A C 1
ATOM 2239 O O . ALA A 1 308 ? 15.700 -19.198 15.465 1.00 80.19 308 ALA A O 1
ATOM 2240 N N . GLY A 1 309 ? 15.831 -17.334 16.719 1.00 77.56 309 GLY A N 1
ATOM 2241 C CA . GLY A 1 309 ? 17.137 -16.903 16.205 1.00 77.56 309 GLY A CA 1
ATOM 2242 C C . GLY A 1 309 ? 17.088 -16.210 14.840 1.00 77.56 309 GLY A C 1
ATOM 2243 O O . GLY A 1 309 ? 18.142 -15.940 14.271 1.00 77.56 309 GLY A O 1
ATOM 2244 N N . SER A 1 310 ? 15.891 -15.925 14.321 1.00 83.31 310 SER A N 1
ATOM 2245 C CA . SER A 1 310 ? 15.703 -15.131 13.106 1.00 83.31 310 SER A CA 1
ATOM 2246 C C . SER A 1 310 ? 15.566 -13.659 13.457 1.00 83.31 310 SER A C 1
ATOM 2248 O O . SER A 1 310 ? 14.754 -13.297 14.308 1.00 83.31 310 SER A O 1
ATOM 2250 N N . THR A 1 311 ? 16.332 -12.807 12.787 1.00 82.88 311 THR A N 1
ATOM 2251 C CA . THR A 1 311 ? 16.259 -11.353 12.967 1.00 82.88 311 THR A CA 1
ATOM 2252 C C . THR A 1 311 ? 16.273 -10.647 11.623 1.00 82.88 311 THR A C 1
ATOM 2254 O O . THR A 1 311 ? 16.744 -11.190 10.630 1.00 82.88 311 THR A O 1
ATOM 2257 N N . VAL A 1 312 ? 15.744 -9.430 11.587 1.00 81.62 312 VAL A N 1
ATOM 2258 C CA . VAL A 1 312 ? 15.969 -8.457 10.522 1.00 81.62 312 VAL A CA 1
ATOM 2259 C C . VAL A 1 312 ? 16.812 -7.346 11.120 1.00 81.62 312 VAL A C 1
ATOM 2261 O O . VAL A 1 312 ? 16.371 -6.672 12.059 1.00 81.62 312 VAL A O 1
ATOM 2264 N N . SER A 1 313 ? 18.018 -7.161 10.593 1.00 82.06 313 SER A N 1
ATOM 2265 C CA . SER A 1 313 ? 18.963 -6.157 11.067 1.00 82.06 313 SER A CA 1
ATOM 2266 C C . SER A 1 313 ? 19.328 -5.164 9.969 1.00 82.06 313 SER A C 1
ATOM 2268 O O . SER A 1 313 ? 19.329 -5.462 8.771 1.00 82.06 313 SER A O 1
ATOM 2270 N N . LEU A 1 314 ? 19.618 -3.934 10.386 1.00 74.94 314 LEU A N 1
ATOM 2271 C CA . LEU A 1 314 ? 20.141 -2.905 9.497 1.00 74.94 314 LEU A CA 1
ATOM 2272 C C . LEU A 1 314 ? 21.671 -2.906 9.510 1.00 74.94 314 LEU A C 1
ATOM 2274 O O . LEU A 1 314 ? 22.313 -3.295 10.491 1.00 74.94 314 LEU A O 1
ATOM 2278 N N . GLU A 1 315 ? 22.262 -2.405 8.430 1.00 79.12 315 GLU A N 1
ATOM 2279 C CA . GLU A 1 315 ? 23.671 -2.017 8.420 1.00 79.12 315 GLU A CA 1
ATOM 2280 C C . GLU A 1 315 ? 23.964 -1.051 9.595 1.00 79.12 315 GLU A C 1
ATOM 2282 O O . GLU A 1 315 ? 23.288 -0.022 9.729 1.00 79.12 315 GLU A O 1
ATOM 2287 N N . PRO A 1 316 ? 24.935 -1.363 10.478 1.00 60.34 316 PRO A N 1
ATOM 2288 C CA . PRO A 1 316 ? 25.307 -0.481 11.581 1.00 60.34 316 PRO A CA 1
ATOM 2289 C C . PRO A 1 316 ? 25.774 0.889 11.074 1.00 60.34 316 PRO A C 1
ATOM 2291 O O . PRO A 1 316 ? 26.475 0.975 10.069 1.00 60.34 316 PRO A O 1
ATOM 2294 N N . SER A 1 317 ? 25.489 1.955 11.829 1.00 61.38 317 SER A N 1
ATOM 2295 C CA . SER A 1 317 ? 25.874 3.347 11.499 1.00 61.38 317 SER A CA 1
ATOM 2296 C C . SER A 1 317 ? 25.072 3.990 10.359 1.00 61.38 317 SER A C 1
ATOM 2298 O O . SER A 1 317 ? 25.606 4.790 9.588 1.00 61.38 317 SER A O 1
ATOM 2300 N N . ALA A 1 318 ? 23.784 3.653 10.253 1.00 56.44 318 ALA A N 1
ATOM 2301 C CA . ALA A 1 318 ? 22.923 4.228 9.232 1.00 56.44 318 ALA A CA 1
ATOM 2302 C C . ALA A 1 318 ? 22.767 5.757 9.389 1.00 56.44 318 ALA A C 1
ATOM 2304 O O . ALA A 1 318 ? 22.574 6.256 10.497 1.00 56.44 318 ALA A O 1
ATOM 2305 N N . SER A 1 319 ? 22.809 6.502 8.281 1.00 64.19 319 SER A N 1
ATOM 2306 C CA . SER A 1 319 ? 22.507 7.949 8.240 1.00 64.19 319 SER A CA 1
ATOM 2307 C C . SER A 1 319 ? 21.255 8.282 7.423 1.00 64.19 319 SER A C 1
ATOM 2309 O O . SER A 1 319 ? 20.785 9.419 7.427 1.00 64.19 319 SER A O 1
ATOM 2311 N N . THR A 1 320 ? 20.699 7.286 6.732 1.00 69.06 320 THR A N 1
ATOM 2312 C CA . THR A 1 320 ? 19.579 7.430 5.797 1.00 69.06 320 THR A CA 1
ATOM 2313 C C . THR A 1 320 ? 18.484 6.409 6.090 1.00 69.06 320 THR A C 1
ATOM 2315 O O . THR A 1 320 ? 18.748 5.291 6.536 1.00 69.06 320 THR A O 1
ATOM 2318 N N . SER A 1 321 ? 17.229 6.816 5.882 1.00 67.75 321 SER A N 1
ATOM 2319 C CA . SER A 1 321 ? 16.064 5.988 6.202 1.00 6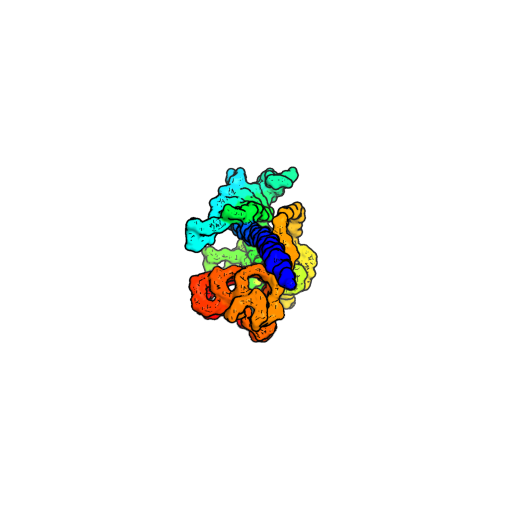7.75 321 SER A CA 1
ATOM 2320 C C . SER A 1 321 ? 15.946 4.807 5.239 1.00 67.75 321 SER A C 1
ATOM 2322 O O . SER A 1 321 ? 15.916 4.991 4.022 1.00 67.75 321 SER A O 1
ATOM 2324 N N . THR A 1 322 ? 15.859 3.603 5.794 1.00 68.38 322 THR A N 1
ATOM 2325 C CA . THR A 1 322 ? 15.609 2.359 5.062 1.00 68.38 322 THR A CA 1
ATOM 2326 C C . THR A 1 322 ? 14.119 2.058 5.097 1.00 68.38 322 THR A C 1
ATOM 2328 O O . THR A 1 322 ? 13.503 2.082 6.166 1.00 68.38 322 THR A O 1
ATOM 2331 N N . LYS A 1 323 ? 13.536 1.773 3.932 1.00 69.00 323 LYS A N 1
ATOM 2332 C CA . LYS A 1 323 ? 12.099 1.529 3.780 1.00 69.00 323 LYS A CA 1
ATOM 2333 C C . LYS A 1 323 ? 11.844 0.058 3.496 1.00 69.00 323 LYS A C 1
ATOM 2335 O O . LYS A 1 323 ? 12.327 -0.474 2.503 1.00 69.00 323 LYS A O 1
ATOM 2340 N N . VAL A 1 324 ? 11.045 -0.577 4.338 1.00 72.38 324 VAL A N 1
ATOM 2341 C CA . VAL A 1 324 ? 10.573 -1.949 4.149 1.00 72.38 324 VAL A CA 1
ATOM 2342 C C . VAL A 1 324 ? 9.073 -1.895 3.926 1.00 72.38 324 VAL A C 1
ATOM 2344 O O . VAL A 1 324 ? 8.341 -1.393 4.775 1.00 72.38 324 VAL A O 1
ATOM 2347 N N . LYS A 1 325 ? 8.620 -2.375 2.773 1.00 67.62 325 LYS A N 1
ATOM 2348 C CA . LYS A 1 325 ? 7.212 -2.401 2.380 1.00 67.62 325 LYS A CA 1
ATOM 2349 C C . LYS A 1 325 ? 6.762 -3.842 2.231 1.00 67.62 325 LYS A C 1
ATOM 2351 O O . LYS A 1 325 ? 7.433 -4.611 1.552 1.00 67.62 325 LYS A O 1
ATOM 2356 N N . ILE A 1 326 ? 5.650 -4.204 2.852 1.00 69.38 326 ILE A N 1
ATOM 2357 C CA . ILE A 1 326 ? 5.148 -5.579 2.883 1.00 69.38 326 ILE A CA 1
ATOM 2358 C C . ILE A 1 326 ? 3.709 -5.559 2.383 1.00 69.38 326 ILE A C 1
ATOM 2360 O O . ILE A 1 326 ? 2.925 -4.756 2.870 1.00 69.38 326 ILE A O 1
ATOM 2364 N N . ARG A 1 327 ? 3.369 -6.387 1.389 1.00 58.69 327 ARG A N 1
ATOM 2365 C CA . ARG A 1 327 ? 2.046 -6.333 0.746 1.00 58.69 327 ARG A CA 1
ATOM 2366 C C . ARG A 1 327 ? 0.983 -7.147 1.483 1.00 58.69 327 ARG A C 1
ATOM 2368 O O . ARG A 1 327 ? -0.099 -6.628 1.732 1.00 58.69 327 ARG A O 1
ATOM 2375 N N . ASN A 1 328 ? 1.262 -8.415 1.786 1.00 60.03 328 ASN A N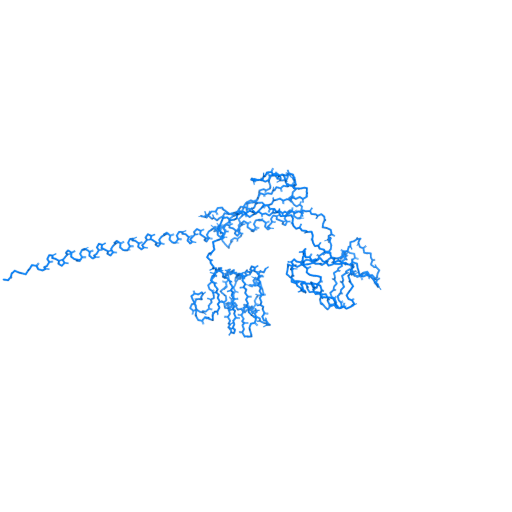 1
ATOM 2376 C CA . ASN A 1 328 ? 0.237 -9.354 2.253 1.00 60.03 328 ASN A CA 1
ATOM 2377 C C . ASN A 1 328 ? 0.316 -9.626 3.756 1.00 60.03 328 ASN A C 1
ATOM 2379 O O . ASN A 1 328 ? -0.716 -9.790 4.404 1.00 60.03 328 ASN A O 1
ATOM 2383 N N . GLY A 1 329 ? 1.517 -9.681 4.335 1.00 67.00 329 GLY A N 1
ATOM 2384 C CA . GLY A 1 329 ? 1.642 -9.940 5.766 1.00 67.00 329 GLY A CA 1
ATOM 2385 C C . GLY A 1 329 ? 3.068 -10.077 6.273 1.00 67.00 329 GLY A C 1
ATOM 2386 O O . GLY A 1 329 ? 3.980 -10.465 5.543 1.00 67.00 329 GLY A O 1
ATOM 2387 N N . ILE A 1 330 ? 3.229 -9.766 7.558 1.00 73.69 330 ILE A N 1
ATOM 2388 C CA . ILE A 1 330 ? 4.467 -9.936 8.310 1.00 73.69 330 ILE A CA 1
ATOM 2389 C C . ILE A 1 330 ? 4.215 -10.880 9.490 1.00 73.69 330 ILE A C 1
ATOM 2391 O O . ILE A 1 330 ? 3.240 -10.712 10.226 1.00 73.69 330 ILE A O 1
ATOM 2395 N N . ASN A 1 331 ? 5.085 -11.867 9.670 1.00 75.88 331 ASN A N 1
ATOM 2396 C CA . ASN A 1 331 ? 5.088 -12.764 10.819 1.00 75.88 331 ASN A CA 1
ATOM 2397 C C . ASN A 1 331 ? 6.412 -12.569 11.565 1.00 75.88 331 ASN A C 1
ATOM 2399 O O . ASN A 1 331 ? 7.475 -12.735 10.978 1.00 75.88 331 ASN A O 1
ATOM 2403 N N . LEU A 1 332 ? 6.368 -12.157 12.830 1.00 70.75 332 LEU A N 1
ATOM 2404 C CA . LEU A 1 332 ? 7.557 -11.808 13.612 1.00 70.75 332 LEU A CA 1
ATOM 2405 C C . LEU A 1 332 ? 7.621 -12.656 14.881 1.00 70.75 332 LEU A C 1
ATOM 2407 O O . LEU A 1 332 ? 6.638 -12.736 15.621 1.00 70.75 332 LEU A O 1
ATOM 2411 N N . ALA A 1 333 ? 8.788 -13.233 15.168 1.00 74.19 333 ALA A N 1
ATOM 2412 C CA . ALA A 1 333 ? 9.112 -13.712 16.506 1.00 74.19 333 ALA A CA 1
ATOM 2413 C C . ALA A 1 333 ? 9.364 -12.534 17.469 1.00 74.19 333 ALA A C 1
ATOM 2415 O O . ALA A 1 333 ? 9.509 -11.377 17.065 1.00 74.19 333 ALA A O 1
ATOM 2416 N N . GLN A 1 334 ? 9.449 -12.836 18.766 1.00 55.50 334 GLN A N 1
ATOM 2417 C CA . GLN A 1 334 ? 9.953 -11.890 19.762 1.00 55.50 334 GLN A CA 1
ATOM 2418 C C . GLN A 1 334 ? 11.373 -11.434 19.362 1.00 55.50 334 GLN A C 1
ATOM 2420 O O . GLN A 1 334 ? 12.186 -12.262 18.963 1.00 55.50 334 GLN A O 1
ATOM 2425 N N . ASP A 1 335 ? 11.641 -10.125 19.414 1.00 55.94 335 ASP A N 1
ATOM 2426 C CA . ASP A 1 335 ? 12.917 -9.490 19.023 1.00 55.94 335 ASP A CA 1
ATOM 2427 C C . ASP A 1 335 ? 13.325 -9.633 17.537 1.00 55.94 335 ASP A C 1
ATOM 2429 O O . ASP A 1 335 ? 14.471 -9.376 17.171 1.00 55.94 335 ASP A O 1
ATOM 2433 N N . ALA A 1 336 ? 12.389 -9.978 16.645 1.00 58.47 336 ALA A N 1
ATOM 2434 C CA . ALA A 1 336 ? 12.680 -10.255 15.234 1.00 58.47 336 ALA A CA 1
ATOM 2435 C C . ALA A 1 336 ? 13.068 -9.031 14.381 1.00 58.47 336 ALA A C 1
ATOM 2437 O O . ALA A 1 336 ? 13.580 -9.202 13.279 1.00 58.47 336 ALA A O 1
ATOM 2438 N N . VAL A 1 337 ? 12.842 -7.799 14.848 1.00 61.06 337 VAL A N 1
ATOM 2439 C CA . VAL A 1 337 ? 13.258 -6.577 14.136 1.00 61.06 337 VAL A CA 1
ATOM 2440 C C . VAL A 1 337 ? 14.150 -5.756 15.050 1.00 61.06 337 VAL A C 1
ATOM 2442 O O . VAL A 1 337 ? 13.676 -5.113 15.988 1.00 61.06 337 VAL A O 1
ATOM 2445 N N . VAL A 1 338 ? 15.449 -5.760 14.762 1.00 60.75 338 VAL A N 1
ATOM 2446 C CA . VAL A 1 338 ? 16.446 -5.049 15.560 1.00 60.75 338 VAL A CA 1
ATOM 2447 C C . VAL A 1 338 ? 16.948 -3.860 14.757 1.00 60.75 338 VAL A C 1
ATOM 2449 O O . VAL A 1 338 ? 17.705 -3.997 13.795 1.00 60.75 338 VAL A O 1
ATOM 2452 N N . ASN A 1 339 ? 16.556 -2.657 15.177 1.00 52.41 339 ASN A N 1
ATOM 2453 C CA . ASN A 1 339 ? 17.166 -1.442 14.657 1.00 52.41 339 ASN A CA 1
ATOM 2454 C C . ASN A 1 339 ? 18.552 -1.244 15.293 1.00 52.41 339 ASN A C 1
ATOM 2456 O O . ASN A 1 339 ? 18.719 -0.553 16.298 1.00 52.41 339 ASN A O 1
ATOM 2460 N N . THR A 1 340 ? 19.555 -1.843 14.666 1.00 58.00 340 THR A N 1
ATOM 2461 C CA . THR A 1 340 ? 20.978 -1.773 15.028 1.00 58.00 340 THR A CA 1
ATOM 2462 C C . THR A 1 340 ? 21.609 -0.396 14.790 1.00 58.00 340 THR A C 1
ATOM 2464 O O . THR A 1 340 ? 22.754 -0.180 15.184 1.00 58.00 340 THR A O 1
ATOM 2467 N N . SER A 1 341 ? 20.897 0.558 14.172 1.00 50.72 341 SER A N 1
ATOM 2468 C CA . SER A 1 341 ? 21.433 1.899 13.891 1.00 50.72 341 SER A CA 1
ATOM 2469 C C . SER A 1 341 ? 21.476 2.823 15.112 1.00 50.72 341 SER A C 1
ATOM 2471 O O . SER A 1 341 ? 22.118 3.869 15.064 1.00 50.72 341 SER A O 1
ATOM 2473 N N . GLY A 1 342 ? 20.769 2.481 16.195 1.00 49.44 342 GLY A N 1
ATOM 2474 C CA . GLY A 1 342 ? 20.637 3.341 17.376 1.00 49.44 342 GLY A CA 1
ATOM 2475 C C . GLY A 1 342 ? 19.740 4.572 17.176 1.00 49.44 342 GLY A C 1
ATOM 2476 O O . GLY A 1 342 ? 19.542 5.328 18.124 1.00 49.44 342 GLY A O 1
ATOM 2477 N N . ASN A 1 343 ? 19.162 4.771 15.983 1.00 51.88 343 ASN A N 1
ATOM 2478 C CA . ASN A 1 343 ? 18.228 5.859 15.695 1.00 51.88 343 ASN A CA 1
ATOM 2479 C C . ASN A 1 343 ? 16.871 5.305 15.210 1.00 51.88 343 ASN A C 1
ATOM 2481 O O . ASN A 1 343 ? 16.791 4.759 14.103 1.00 51.88 343 ASN A O 1
ATOM 2485 N N . PRO A 1 344 ? 15.781 5.469 15.986 1.00 46.50 344 PRO A N 1
ATOM 2486 C CA . PRO A 1 344 ? 14.476 4.897 15.656 1.00 46.50 344 PRO A CA 1
ATOM 2487 C C . PRO A 1 344 ? 13.873 5.438 14.348 1.00 46.50 344 PRO A C 1
ATOM 2489 O O . PRO A 1 344 ? 13.060 4.751 13.741 1.00 46.50 344 PRO A O 1
ATOM 2492 N N . GLY A 1 345 ? 14.287 6.618 13.865 1.00 47.91 345 GLY A N 1
ATOM 2493 C CA . GLY A 1 345 ? 13.770 7.215 12.624 1.00 47.91 345 GLY A CA 1
ATOM 2494 C C . GLY A 1 345 ? 14.319 6.611 11.323 1.00 47.91 345 GLY A C 1
ATOM 2495 O O . GLY A 1 345 ? 13.861 6.970 10.236 1.00 47.91 345 GLY A O 1
ATOM 2496 N N . LEU A 1 346 ? 15.305 5.714 11.407 1.00 54.25 346 LEU A N 1
ATOM 2497 C CA . LEU A 1 346 ? 16.015 5.187 10.236 1.00 54.25 346 LEU A CA 1
ATOM 2498 C C . LEU A 1 346 ? 15.471 3.857 9.706 1.00 54.25 346 LEU A C 1
ATOM 2500 O O . LEU A 1 346 ? 15.874 3.441 8.621 1.00 54.25 346 LEU A O 1
ATOM 2504 N N . LEU A 1 347 ? 14.528 3.230 10.412 1.00 51.12 347 LEU A N 1
ATOM 2505 C CA . LEU A 1 347 ? 13.796 2.060 9.933 1.00 51.12 347 LEU A CA 1
ATOM 2506 C C . LEU A 1 347 ? 12.313 2.406 9.790 1.00 51.12 347 LEU A C 1
ATOM 2508 O O . LEU A 1 347 ? 11.634 2.656 10.783 1.00 51.12 347 LEU A O 1
ATOM 2512 N N . GLN A 1 348 ? 11.810 2.408 8.558 1.00 57.00 348 GLN A N 1
ATOM 2513 C CA . GLN A 1 348 ? 10.391 2.603 8.264 1.00 57.00 348 GLN A CA 1
ATOM 2514 C C . GLN A 1 348 ? 9.815 1.299 7.718 1.00 57.00 348 GLN A C 1
ATOM 2516 O O . GLN A 1 348 ? 10.094 0.930 6.578 1.00 57.00 348 GLN A O 1
ATOM 2521 N N . VAL A 1 349 ? 9.019 0.605 8.533 1.00 57.28 349 VAL A N 1
ATOM 2522 C CA . VAL A 1 349 ? 8.272 -0.585 8.108 1.00 57.28 349 VAL A CA 1
ATOM 2523 C C . VAL A 1 349 ? 6.840 -0.170 7.804 1.00 57.28 349 VAL A C 1
ATOM 2525 O O . VAL A 1 349 ? 6.151 0.382 8.660 1.00 57.28 349 VAL A O 1
ATOM 2528 N N . GLN A 1 350 ? 6.407 -0.423 6.577 1.00 56.00 350 GLN A N 1
ATOM 2529 C CA . GLN A 1 350 ? 5.051 -0.195 6.108 1.00 56.00 350 GLN A CA 1
ATOM 2530 C C . GLN A 1 350 ? 4.450 -1.546 5.718 1.00 56.00 350 GLN A C 1
ATOM 2532 O O . GLN A 1 350 ? 4.960 -2.211 4.816 1.00 56.00 350 GLN A O 1
ATOM 2537 N N . VAL A 1 351 ? 3.391 -1.938 6.423 1.00 45.81 351 VAL A N 1
ATOM 2538 C CA . VAL A 1 351 ? 2.569 -3.128 6.151 1.00 45.81 351 VAL A CA 1
ATOM 2539 C C . VAL A 1 351 ? 1.240 -2.671 5.570 1.00 45.81 351 VAL A C 1
ATOM 2541 O O . VAL A 1 351 ? 0.756 -1.607 6.024 1.00 45.81 351 VAL A O 1
#

Solvent-accessible surface area (backbone atoms only — not comparable to full-atom values): 19386 Å² total; per-residue (Å²): 135,87,85,79,62,68,66,57,52,53,53,53,52,51,51,52,50,52,51,52,51,50,51,52,52,51,52,50,53,56,49,52,53,53,50,51,51,54,51,46,52,53,26,33,53,48,1,40,51,28,2,47,53,38,33,56,55,48,51,52,34,46,74,71,58,73,55,49,74,88,49,55,73,39,73,52,79,46,69,54,92,52,102,44,88,92,56,61,57,31,29,18,37,28,41,36,38,34,53,61,36,59,56,89,96,49,94,58,55,36,53,81,54,22,34,40,34,41,5,38,2,33,19,83,90,30,51,78,24,74,30,77,48,78,45,71,63,60,82,56,95,49,80,28,59,50,76,27,65,62,56,38,78,35,59,83,59,34,72,46,51,58,79,64,71,88,82,49,76,91,56,96,77,74,81,74,52,98,62,53,11,32,38,32,29,67,31,68,49,67,52,22,34,32,40,31,63,60,20,38,31,19,74,46,92,88,81,58,28,58,6,38,42,33,34,34,74,89,35,52,83,57,21,54,45,60,48,100,68,42,44,58,61,45,82,45,64,44,80,76,78,77,87,67,84,81,81,83,66,88,74,75,71,81,66,78,44,57,62,46,75,68,70,73,87,46,95,65,33,48,99,86,45,28,45,58,74,48,70,31,20,54,28,43,38,74,56,34,69,49,30,36,54,60,53,36,56,39,35,27,39,25,42,35,23,56,36,76,73,12,31,36,34,45,43,69,75,49,91,40,54,21,38,39,38,33,73,75,45,76,41,69,30,90,78,18,72,42,78,59,42,83,49,80,82,36,64,44,80,45,111